Protein 6TUA (pdb70)

InterPro domains:
  IPR000719 Protein kinase domain [PS50011] (330-603)
  IPR001245 Serine-threonine/tyrosine-protein kinase, catalytic domain [PF07714] (330-596)
  IPR001245 Serine-threonine/tyrosine-protein kinase, catalytic domain [PR00109] (411-424)
  IPR001245 Serine-threonine/tyrosine-protein kinase, catalytic domain [PR00109] (455-473)
  IPR001245 Serine-threonine/tyrosine-protein kinase, catalytic domain [PR00109] (504-514)
  IPR001245 Serine-threonine/tyrosine-protein kinase, catalytic domain [PR00109] (523-545)
  IPR001245 Serine-threonine/tyrosine-protein kinase, catalytic domain [PR00109] (567-589)
  IPR003306 WIF domain [PF02019] (66-194)
  IPR003306 WIF domain [PS50814] (66-194)
  IPR003306 WIF domain [SM00469] (63-196)
  IPR008266 Tyrosine-protein kinase, active site [PS00109] (461-473)
  IPR011009 Protein kinase-like domain superfamily [SSF56112] (312-596)
  IPR038677 WIF domain superfamily [G3DSA:2.60.40.2170] (62-197)
  IPR050122 Receptor Tyrosine Kinase [PTHR24416] (202-599)

Radius of gyration: 19.54 Å; Cα contacts (8 Å, |Δi|>4): 497; chains: 1; bounding box: 66×37×55 Å

Solvent-accessible surface area: 14083 Å² total; per-residue (Å²): 267,132,127,191,150,146,74,63,50,144,97,2,32,46,94,0,58,110,33,40,36,59,57,88,75,18,65,68,78,102,68,65,27,89,18,112,27,0,53,14,26,32,0,22,12,79,114,152,107,101,3,11,0,16,8,3,45,127,85,21,51,68,106,58,13,10,78,2,0,44,36,1,28,58,1,72,64,19,146,41,144,1,3,4,25,13,53,48,0,0,26,58,169,82,94,77,6,7,0,1,3,49,56,6,67,113,17,14,0,4,80,40,0,92,128,28,99,91,78,50,80,101,78,106,112,54,52,41,48,56,66,10,0,66,7,0,30,8,0,0,42,0,0,14,41,0,28,134,111,156,34,48,7,78,8,0,0,0,5,1,0,12,0,22,78,97,42,36,0,36,0,12,1,25,2,7,8,58,18,26,11,74,110,1,14,39,75,90,101,76,80,12,4,25,4,8,0,23,22,3,44,89,89,88,92,56,44,32,17,6,2,2,5,8,1,0,3,0,0,8,1,0,16,15,7,2,90,26,0,11,101,123,23,88,25,146,70,1,26,51,52,2,97,105,52,128,61,19,79,68,11,144,87,7,35,103,116,0,38,55,18,0,42,70,0,4,24,71,72,49,111,121,6,25,113,5,78,106,4,36,83,45,0,70,82,30,56,69,40,22,41,76,169,144

Organism: Homo sapiens (NCBI:txid9606)

Foldseek 3Di:
DDDDDDDFLVNLCVVQVVQEDAPVQKAFDDWDFDFPWKTWTFIAGHCGAIKIKIWTDPPDDRVLLSCLSVLLQLCPPPDDQQAWHWRHKHDDPPDIIMTITHDAVCFQQLVNLVVVVVVCVVVVPPDAPLLLLVALLSVLVVLLSCQVVFRFLQDDASRQWGHHPVSRIHGGGCRCVCRRVVVQFDDCVTHNLQLFALCCVPVVDTHSLRVLSSSLVRSVCSLQSNDDWPPVPDSPCSNVCVVVPDDTDDDPPDDPVVNVLSVLSRDNPSVSRDHSVVVSVVSVVVSVVSVVPD

Structure (mmCIF, N/CA/C/O backbone):
data_6TUA
#
_entry.id   6TUA
#
_cell.length_a   60.645
_cell.length_b   47.242
_cell.length_c   152.741
_cell.angle_alpha   90.000
_cell.angle_beta   97.635
_cell.angle_gamma   90.000
#
_symmetry.space_group_name_H-M   'I 1 2 1'
#
loop_
_entity.id
_entity.type
_entity.pdbx_description
1 polymer 'Tyrosine-protein kinase RYK'
2 non-polymer 'SULFATE ION'
3 water water
#
loop_
_atom_site.group_PDB
_atom_site.id
_atom_site.type_symbol
_atom_site.label_atom_id
_atom_site.label_alt_id
_atom_site.label_comp_id
_atom_site.label_asym_id
_atom_site.label_entity_id
_atom_site.label_seq_id
_atom_site.pdbx_PDB_ins_code
_atom_site.Cartn_x
_atom_site.Cartn_y
_atom_site.Cartn_z
_atom_site.occupancy
_atom_site.B_iso_or_equiv
_atom_site.auth_seq_id
_atom_site.auth_comp_id
_atom_site.auth_asym_id
_atom_site.auth_atom_id
_atom_site.pdbx_PDB_model_num
ATOM 1 N N . TYR A 1 8 ? 63.05567 5.98444 20.59061 1.000 78.00845 298 TYR A N 1
ATOM 2 C CA . TYR A 1 8 ? 62.30910 6.85808 21.49729 1.000 71.90468 298 TYR A CA 1
ATOM 3 C C . TYR A 1 8 ? 60.79753 6.77336 21.24788 1.000 72.33441 298 TYR A C 1
ATOM 4 O O . TYR A 1 8 ? 60.35283 6.91737 20.10895 1.000 75.53606 298 TYR A O 1
ATOM 13 N N . PRO A 1 9 ? 60.00663 6.54167 22.32642 1.000 68.96216 299 PRO A N 1
ATOM 14 C CA . PRO A 1 9 ? 58.54251 6.42771 22.18067 1.000 65.76184 299 PRO A CA 1
ATOM 15 C C . PRO A 1 9 ? 57.79123 7.74331 22.02753 1.000 69.83474 299 PRO A C 1
ATOM 16 O O . PRO A 1 9 ? 58.38279 8.80664 21.81559 1.000 73.27427 299 PRO A O 1
ATOM 20 N N . THR A 1 10 ? 56.46545 7.66271 22.14607 1.000 71.89212 300 THR A N 1
ATOM 21 C CA . THR A 1 10 ? 55.56542 8.80062 21.99706 1.000 72.96525 300 THR A CA 1
ATOM 22 C C . THR A 1 10 ? 54.33323 8.55613 22.86092 1.000 71.78099 300 THR A C 1
ATOM 23 O O . THR A 1 10 ? 53.84799 7.42629 22.94568 1.000 71.96828 300 THR A O 1
ATOM 27 N N . LEU A 1 11 ? 53.82342 9.60625 23.49595 1.000 68.04946 301 LEU A N 1
ATOM 28 C CA . LEU A 1 11 ? 52.59266 9.44464 24.25494 1.000 69.04040 301 LEU A CA 1
ATOM 29 C C . LEU A 1 11 ? 51.40793 9.27734 23.30608 1.000 76.44423 301 LEU A C 1
ATOM 30 O O . LEU A 1 11 ? 51.37536 9.84363 22.20964 1.000 80.31552 301 LEU A O 1
ATOM 35 N N . ARG A 1 12 ? 50.42877 8.48505 23.73391 1.000 71.31341 302 ARG A N 1
ATOM 36 C CA . ARG A 1 12 ? 49.24077 8.26728 22.92367 1.000 70.87132 302 ARG A CA 1
ATOM 37 C C . ARG A 1 12 ? 47.97847 8.50713 23.74309 1.000 79.90077 302 ARG A C 1
ATOM 38 O O . ARG A 1 12 ? 47.70927 9.62564 24.18101 1.000 83.80890 302 ARG A O 1
ATOM 40 N N . SER A 1 20 ? 39.52132 4.97561 17.14836 1.000 85.12914 310 SER A N 1
ATOM 41 C CA . SER A 1 20 ? 39.33480 5.91718 16.04758 1.000 83.88019 310 SER A CA 1
ATOM 42 C C . SER A 1 20 ? 38.70760 5.22945 14.83408 1.000 80.46668 310 SER A C 1
ATOM 43 O O . SER A 1 20 ? 38.88830 5.67817 13.70180 1.000 84.29804 310 SER A O 1
ATOM 45 N N . VAL A 1 21 ? 37.94567 4.16177 15.10028 1.000 71.55731 311 VAL A N 1
ATOM 46 C CA . VAL A 1 21 ? 37.52202 3.22494 14.06237 1.000 57.84561 311 VAL A CA 1
ATOM 47 C C . VAL A 1 21 ? 36.67188 3.90585 12.99286 1.000 56.29647 311 VAL A C 1
ATOM 48 O O . VAL A 1 21 ? 35.82820 4.76576 13.28225 1.000 59.30983 311 VAL A O 1
ATOM 52 N N . THR A 1 22 ? 36.88042 3.50369 11.74324 1.000 48.08505 312 THR A N 1
ATOM 53 C CA . THR A 1 22 ? 36.08446 3.97960 10.62345 1.000 45.72393 312 THR A CA 1
ATOM 54 C C . THR A 1 22 ? 34.97856 2.98588 10.29087 1.000 45.22904 312 THR A C 1
ATOM 55 O O . THR A 1 22 ? 35.05600 1.79555 10.61716 1.000 42.59239 312 THR A O 1
ATOM 59 N N . LEU A 1 23 ? 33.95174 3.49741 9.60565 1.000 35.39023 313 LEU A N 1
ATOM 60 C CA . LEU A 1 23 ? 32.82087 2.67222 9.19208 1.000 40.50913 313 LEU A CA 1
ATOM 61 C C . LEU A 1 23 ? 33.26533 1.42783 8.43431 1.000 41.77445 313 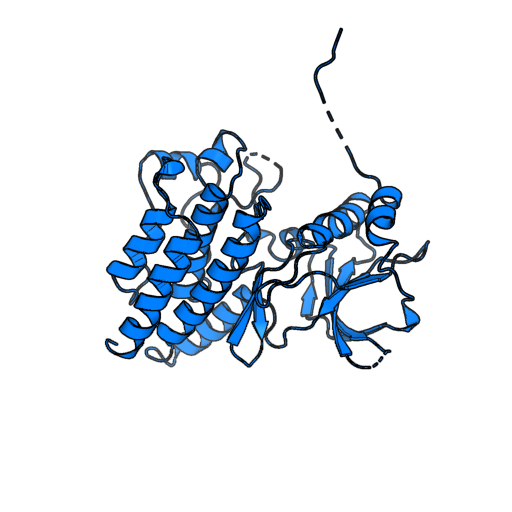LEU A C 1
ATOM 62 O O . LEU A 1 23 ? 32.77856 0.32337 8.69554 1.000 47.05226 313 LEU A O 1
ATOM 67 N N . LEU A 1 24 ? 34.17545 1.59002 7.47135 1.000 39.66369 314 LEU A N 1
ATOM 68 C CA . LEU A 1 24 ? 34.64953 0.43015 6.73200 1.000 38.57429 314 LEU A CA 1
ATOM 69 C C . LEU A 1 24 ? 35.37685 -0.53971 7.64909 1.000 41.94837 314 LEU A C 1
ATOM 70 O O . LEU A 1 24 ? 35.23416 -1.76095 7.50758 1.000 42.95960 314 LEU A O 1
ATOM 75 N N . GLU A 1 25 ? 36.16441 -0.01620 8.59371 1.000 44.17682 315 GLU A N 1
ATOM 76 C CA . GLU A 1 25 ? 36.83836 -0.88662 9.55160 1.000 55.34841 315 GLU A CA 1
ATOM 77 C C . GLU A 1 25 ? 35.83139 -1.65486 10.39423 1.000 53.73065 315 GLU A C 1
ATOM 78 O O . GLU A 1 25 ? 36.00999 -2.85169 10.65540 1.000 59.70559 315 GLU A O 1
ATOM 84 N N . ALA A 1 26 ? 34.75608 -0.98710 10.81521 1.000 51.00148 316 ALA A N 1
ATOM 85 C CA . ALA A 1 26 ? 33.74895 -1.65055 11.63808 1.000 42.73699 316 ALA A CA 1
ATOM 86 C C . ALA A 1 26 ? 32.99025 -2.68554 10.82735 1.000 46.49091 316 ALA A C 1
ATOM 87 O O . ALA A 1 26 ? 32.75736 -3.80901 11.29748 1.000 45.14752 316 ALA A O 1
ATOM 89 N N . LYS A 1 27 ? 32.61831 -2.33623 9.59482 1.000 45.32477 317 LYS A N 1
ATOM 90 C CA . LYS A 1 27 ? 32.05883 -3.34550 8.70833 1.000 47.05999 317 LYS A CA 1
ATOM 91 C C . LYS A 1 27 ? 33.03712 -4.49373 8.50377 1.000 53.59571 317 LYS A C 1
ATOM 92 O O . LYS A 1 27 ? 32.61507 -5.64108 8.32825 1.000 59.63076 317 LYS A O 1
ATOM 98 N N . GLY A 1 28 ? 34.34249 -4.20742 8.54855 1.000 51.24061 318 GLY A N 1
ATOM 99 C CA . GLY A 1 28 ? 35.33076 -5.25256 8.34420 1.000 46.68133 318 GLY A CA 1
ATOM 100 C C . GLY A 1 28 ? 35.29329 -6.30592 9.43086 1.000 51.44639 318 GLY A C 1
ATOM 101 O O . GLY A 1 28 ? 35.42364 -7.49794 9.15438 1.000 56.50795 318 GLY A O 1
ATOM 102 N N . LYS A 1 29 ? 35.08008 -5.88387 10.67747 1.000 53.71652 319 LYS A N 1
ATOM 103 C CA . LYS A 1 29 ? 35.10605 -6.81625 11.79824 1.000 57.02583 319 LYS A CA 1
ATOM 104 C C . LYS A 1 29 ? 33.90534 -7.76153 11.81402 1.000 56.80041 319 LYS A C 1
ATOM 105 O O . LYS A 1 29 ? 33.96643 -8.80791 12.46385 1.000 60.91659 319 LYS A O 1
ATOM 109 N N . VAL A 1 30 ? 32.82035 -7.42973 11.11834 1.000 52.68282 320 VAL A N 1
ATOM 110 C CA . VAL A 1 30 ? 31.63577 -8.28122 11.05970 1.000 43.22714 320 VAL A CA 1
ATOM 111 C C . VAL A 1 30 ? 31.46129 -8.93589 9.70083 1.000 48.92693 320 VAL A C 1
ATOM 112 O O . VAL A 1 30 ? 30.44686 -9.62349 9.48189 1.000 48.09947 320 VAL A O 1
ATOM 116 N N . LYS A 1 31 ? 32.41836 -8.74863 8.77839 1.000 46.30550 321 LYS A N 1
ATOM 117 C CA . LYS A 1 31 ? 32.26573 -9.24463 7.41426 1.000 42.17835 321 LYS A CA 1
ATOM 118 C C . LYS A 1 31 ? 32.04436 -10.75462 7.37510 1.000 42.38316 321 LYS A C 1
ATOM 119 O O . LYS A 1 31 ? 31.39573 -11.25904 6.45282 1.000 44.86692 321 LYS A O 1
ATOM 121 N N . ASP A 1 32 ? 32.54590 -11.48773 8.36811 1.000 41.51308 322 ASP A N 1
ATOM 122 C CA . ASP A 1 32 ? 32.47510 -12.94192 8.33295 1.000 45.50262 322 ASP A CA 1
ATOM 123 C C . ASP A 1 32 ? 31.10439 -13.49273 8.71733 1.000 46.96698 322 ASP A C 1
ATOM 124 O O . ASP A 1 32 ? 30.85351 -14.68020 8.48620 1.000 54.35387 322 ASP A O 1
ATOM 129 N N . ILE A 1 33 ? 30.21496 -12.67793 9.28229 1.000 37.34867 323 ILE A N 1
ATOM 130 C CA . ILE A 1 33 ? 28.84189 -13.09176 9.54815 1.000 38.37256 323 ILE A CA 1
ATOM 131 C C . ILE A 1 33 ? 27.84820 -12.25356 8.74693 1.000 36.47034 323 ILE A C 1
ATOM 132 O O . ILE A 1 33 ? 26.66721 -12.19799 9.07764 1.000 38.87974 323 ILE A O 1
ATOM 137 N N . ALA A 1 34 ? 28.32771 -11.58177 7.70755 1.000 35.29937 324 ALA A N 1
ATOM 138 C CA . ALA A 1 34 ? 27.45083 -10.81628 6.83830 1.000 40.19292 324 ALA A CA 1
ATOM 139 C C . ALA A 1 34 ? 26.61605 -11.74221 5.95758 1.000 42.76238 324 ALA A C 1
ATOM 140 O O . ALA A 1 34 ? 27.08920 -12.77395 5.47753 1.000 48.44549 324 ALA A O 1
ATOM 142 N N . ILE A 1 35 ? 25.36228 -11.36631 5.75501 1.000 42.36038 325 ILE A N 1
ATOM 143 C CA . ILE A 1 35 ? 24.43505 -12.04748 4.86669 1.000 44.19098 325 ILE A CA 1
ATOM 144 C C . ILE A 1 35 ? 23.65660 -10.98067 4.10249 1.000 47.69143 325 ILE A C 1
ATOM 145 O O . ILE A 1 35 ? 23.78659 -9.78302 4.36061 1.000 54.88990 325 ILE A O 1
ATOM 150 N N . SER A 1 36 ? 22.82496 -11.41700 3.17196 1.000 50.22288 326 SER A N 1
ATOM 151 C CA . SER A 1 36 ? 22.06852 -10.48743 2.34779 1.000 50.58079 326 SER A CA 1
ATOM 152 C C . SER A 1 36 ? 20.76301 -10.10220 3.04068 1.000 54.22169 326 SER A C 1
ATOM 153 O O . SER A 1 36 ? 19.96440 -10.96775 3.42032 1.000 54.15652 326 SER A O 1
ATOM 156 N N . ARG A 1 37 ? 20.57377 -8.79825 3.21958 1.000 52.63717 327 ARG A N 1
ATOM 157 C CA . ARG A 1 37 ? 19.31308 -8.14624 3.55047 1.000 44.03846 327 ARG A CA 1
ATOM 158 C C . ARG A 1 37 ? 18.07181 -8.88683 3.06637 1.000 44.64845 327 ARG A C 1
ATOM 159 O O . ARG A 1 37 ? 17.06290 -8.93616 3.77920 1.000 49.35859 327 ARG A O 1
ATOM 167 N N . GLU A 1 38 ? 18.11828 -9.44642 1.85155 1.000 43.38862 328 GLU A N 1
ATOM 168 C CA . GLU A 1 38 ? 16.93216 -10.09635 1.30176 1.000 44.30426 328 GLU A CA 1
ATOM 169 C C . GLU A 1 38 ? 16.47091 -11.26546 2.16122 1.000 44.72024 32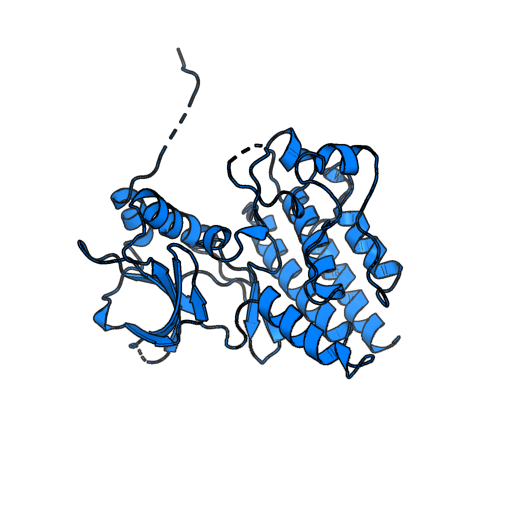8 GLU A C 1
ATOM 170 O O . GLU A 1 38 ? 15.28190 -11.59186 2.15486 1.000 51.29750 328 GLU A O 1
ATOM 172 N N . ARG A 1 39 ? 17.36577 -11.87533 2.93200 1.000 43.52824 329 ARG A N 1
ATOM 173 C CA . ARG A 1 39 ? 16.96291 -12.92426 3.85889 1.000 46.13302 329 ARG A CA 1
ATOM 174 C C . ARG A 1 39 ? 16.29795 -12.38484 5.11744 1.000 50.80723 329 ARG A C 1
ATOM 175 O O . ARG A 1 39 ? 15.95771 -13.17878 6.00070 1.000 54.25931 329 ARG A O 1
ATOM 183 N N . ILE A 1 40 ? 16.09422 -11.07421 5.22163 1.000 51.49173 330 ILE A N 1
ATOM 184 C CA . ILE A 1 40 ? 15.58527 -10.44256 6.43317 1.000 49.80659 330 ILE A CA 1
ATOM 185 C C . ILE A 1 40 ? 14.27334 -9.75068 6.11192 1.000 48.19752 330 ILE A C 1
ATOM 186 O O . ILE A 1 40 ? 14.20742 -8.94370 5.17792 1.000 57.99060 330 ILE A O 1
ATOM 191 N N . THR A 1 41 ? 13.24243 -10.05671 6.89903 1.000 43.01782 331 THR A N 1
ATOM 192 C CA . THR A 1 41 ? 11.92951 -9.42975 6.81009 1.000 40.87903 331 THR A CA 1
ATOM 193 C C . THR A 1 41 ? 11.64662 -8.73545 8.13439 1.000 48.08594 331 THR A C 1
ATOM 194 O O . THR A 1 41 ? 11.36844 -9.40155 9.13681 1.000 51.40890 331 THR A O 1
ATOM 198 N N . LEU A 1 42 ? 11.70408 -7.40851 8.14554 1.000 47.20620 332 LEU A N 1
ATOM 199 C CA . LEU A 1 42 ? 11.35717 -6.67360 9.35568 1.000 47.30410 332 LEU A CA 1
ATOM 200 C C . LEU A 1 42 ? 9.84968 -6.66291 9.56222 1.000 51.29910 332 LEU A C 1
ATOM 201 O O . LEU A 1 42 ? 9.07935 -6.42470 8.62756 1.000 55.95022 332 LEU A O 1
ATOM 206 N N . LYS A 1 43 ? 9.42988 -6.93107 10.79849 1.000 51.00022 333 LYS A N 1
ATOM 207 C CA . LYS A 1 43 ? 8.03612 -6.74141 11.18509 1.000 47.02096 333 LYS A CA 1
ATOM 208 C C . LYS A 1 43 ? 7.92356 -5.51780 12.10085 1.000 51.33471 333 LYS A C 1
ATOM 209 O O . LYS A 1 43 ? 8.22711 -4.39804 11.67429 1.000 53.13036 333 LYS A O 1
ATOM 213 N N . ASP A 1 44 ? 7.53072 -5.70306 13.35902 1.000 49.48198 334 ASP A N 1
ATOM 214 C CA . ASP A 1 44 ? 7.20801 -4.56564 14.21565 1.000 48.89434 334 ASP A CA 1
ATOM 215 C C . ASP A 1 44 ? 8.45020 -3.89066 14.80134 1.000 41.42838 334 ASP A C 1
ATOM 216 O O . ASP A 1 44 ? 9.44732 -4.54084 15.12666 1.000 39.07603 334 ASP A O 1
ATOM 221 N N . VAL A 1 45 ? 8.36595 -2.56638 14.95104 1.000 37.10555 335 VAL A N 1
ATOM 222 C CA . VAL A 1 45 ? 9.36577 -1.79072 15.68802 1.000 33.63583 335 VAL A CA 1
ATOM 223 C C . VAL A 1 45 ? 9.13772 -1.98439 17.18152 1.000 36.01089 335 VAL A C 1
ATOM 224 O O . VAL A 1 45 ? 8.05352 -1.69873 17.69449 1.000 38.92773 335 VAL A O 1
ATOM 228 N N . LEU A 1 46 ? 10.16017 -2.45407 17.88748 1.000 35.42243 336 LEU A N 1
ATOM 229 C CA . LEU A 1 46 ? 10.05157 -2.69696 19.32239 1.000 30.81850 336 LEU A CA 1
ATOM 230 C C . LEU A 1 46 ? 10.53696 -1.52654 20.15992 1.000 35.02413 336 LEU A C 1
ATOM 231 O O . LEU A 1 46 ? 9.94600 -1.21801 21.19485 1.000 40.72052 336 LEU A O 1
ATOM 236 N N . GLN A 1 47 ? 11.61350 -0.87760 19.74634 1.000 35.18286 337 GLN A N 1
ATOM 237 C CA . GLN A 1 47 ? 12.12808 0.28409 20.44675 1.000 33.76012 337 GLN A CA 1
ATOM 238 C C . GLN A 1 47 ? 12.67037 1.24966 19.41198 1.000 29.99285 337 GLN A C 1
ATOM 239 O O . GLN A 1 47 ? 13.09950 0.84558 18.32708 1.000 31.43219 337 GLN A O 1
ATOM 245 N N . GLU A 1 48 ? 12.65583 2.52765 19.75131 1.000 30.98578 338 GLU A N 1
ATOM 246 C CA . GLU A 1 48 ? 13.12131 3.53252 18.81086 1.000 31.00788 338 GLU A CA 1
ATOM 247 C C . GLU A 1 48 ? 13.58158 4.74604 19.59674 1.000 34.31669 338 GLU A C 1
ATOM 248 O O . GLU A 1 48 ? 12.95987 5.11119 20.60147 1.000 39.08456 338 GLU A O 1
ATOM 254 N N . GLY A 1 49 ? 14.67750 5.35516 19.14271 1.000 35.36607 339 GLY A N 1
ATOM 255 C CA . GLY A 1 49 ? 15.25016 6.54063 19.74205 1.000 36.27937 339 GLY A CA 1
ATOM 256 C C . GLY A 1 49 ? 15.43019 7.63493 18.70658 1.000 43.84186 339 GLY A C 1
ATOM 257 O O . GLY A 1 49 ? 14.71105 7.69359 17.70038 1.000 49.10694 339 GLY A O 1
ATOM 258 N N . THR A 1 50 ? 16.41282 8.51130 18.96027 1.000 37.65516 340 THR A N 1
ATOM 259 C CA . THR A 1 50 ? 16.68696 9.58896 18.01093 1.000 40.20461 340 THR A CA 1
ATOM 260 C C . THR A 1 50 ? 17.20280 9.03611 16.68686 1.000 42.90739 340 THR A C 1
ATOM 261 O O . THR A 1 50 ? 16.73886 9.44263 15.61260 1.000 41.30977 340 THR A O 1
ATOM 265 N N . PHE A 1 51 ? 18.16391 8.10312 16.74167 1.000 39.80983 341 PHE A N 1
ATOM 266 C CA . PHE A 1 51 ? 18.75353 7.54526 15.53215 1.000 43.88253 341 PHE A CA 1
ATOM 267 C C . PHE A 1 51 ? 18.64988 6.03654 15.41860 1.000 39.33086 341 PHE A C 1
ATOM 268 O O . PHE A 1 51 ? 18.78080 5.52188 14.31026 1.000 42.25806 341 PHE A O 1
ATOM 276 N N . GLY A 1 52 ? 18.41183 5.32121 16.50746 1.000 37.09756 342 GLY A N 1
ATOM 277 C CA . GLY A 1 52 ? 18.41531 3.87413 16.45838 1.000 33.55892 342 GLY A CA 1
ATOM 278 C C . GLY A 1 52 ? 17.04112 3.24928 16.58265 1.000 35.83533 342 GLY A C 1
ATOM 279 O O . GLY A 1 52 ? 16.07788 3.88948 17.02063 1.000 35.88723 342 GLY A O 1
ATOM 280 N N . ARG A 1 53 ? 16.94097 1.97861 16.21611 1.000 34.43531 343 ARG A N 1
ATOM 281 C CA . ARG A 1 53 ? 15.63178 1.35918 16.08693 1.000 33.81729 343 ARG A CA 1
ATOM 282 C C . ARG A 1 53 ? 15.78766 -0.14873 16.17067 1.000 30.43596 343 ARG A C 1
ATOM 283 O O . ARG A 1 53 ? 16.61255 -0.72551 15.46284 1.000 29.84156 343 ARG A O 1
ATOM 291 N N . ILE A 1 54 ? 15.02826 -0.78619 17.05041 1.000 32.07147 344 ILE A N 1
ATOM 292 C CA . ILE A 1 54 ? 15.08913 -2.23678 17.19055 1.000 31.09154 344 ILE A CA 1
ATOM 293 C C . ILE A 1 54 ? 13.80633 -2.81986 16.62340 1.000 33.16866 344 ILE A C 1
ATOM 294 O O . ILE A 1 54 ? 12.70616 -2.45284 17.05494 1.000 37.71928 344 ILE A O 1
ATOM 299 N N . PHE A 1 55 ? 13.94507 -3.70818 15.64275 1.000 31.27044 345 PHE A N 1
ATOM 300 C CA . PHE A 1 55 ? 12.81530 -4.43168 15.08345 1.000 34.69320 345 PHE A CA 1
ATOM 301 C C . PHE A 1 55 ? 12.70778 -5.82812 15.67746 1.000 36.15328 345 PHE A C 1
ATOM 302 O O . PHE A 1 55 ? 13.67286 -6.39186 16.19362 1.000 42.78146 345 PHE A O 1
ATOM 310 N N . HIS A 1 56 ? 11.50404 -6.37733 15.60140 1.000 37.26220 346 HIS A N 1
ATOM 311 C CA . HIS A 1 56 ? 11.32517 -7.81697 15.54482 1.000 39.07708 346 HIS A CA 1
ATOM 312 C C . HIS A 1 56 ? 11.24608 -8.20786 14.07703 1.000 41.95951 346 HIS A C 1
ATOM 313 O O . HIS A 1 56 ? 10.45164 -7.63470 13.32443 1.000 46.67605 346 HIS A O 1
ATOM 320 N N . GLY A 1 57 ? 12.07745 -9.16356 13.66158 1.000 36.45744 347 GLY A N 1
ATOM 321 C CA . GLY A 1 57 ? 12.13847 -9.54540 12.26543 1.000 37.20222 347 GLY A CA 1
ATOM 322 C C . GLY A 1 57 ? 12.20365 -11.04972 12.09611 1.000 41.01126 347 GLY A C 1
ATOM 323 O O . GLY A 1 57 ? 12.27617 -11.80341 13.07010 1.000 46.23244 347 GLY A O 1
ATOM 324 N N . ILE A 1 58 ? 12.19050 -11.46853 10.83136 1.000 43.49758 348 ILE A N 1
ATOM 325 C CA . ILE A 1 58 ? 12.19701 -12.87499 10.43871 1.000 41.73666 348 ILE A CA 1
ATOM 326 C C . ILE A 1 58 ? 13.40668 -13.12922 9.55018 1.000 43.13190 348 ILE A C 1
ATOM 327 O O . ILE A 1 58 ? 13.63645 -12.38951 8.58482 1.000 46.60201 348 ILE A O 1
ATOM 332 N N . LEU A 1 59 ? 14.16319 -14.17913 9.86648 1.000 42.91072 349 LEU A N 1
ATOM 333 C CA . LEU A 1 59 ? 15.34002 -14.58957 9.10635 1.000 45.98311 349 LEU A CA 1
ATOM 334 C C . LEU A 1 59 ? 15.04868 -15.90329 8.38734 1.000 46.09987 349 LEU A C 1
ATOM 335 O O . LEU A 1 59 ? 14.73905 -16.90394 9.03547 1.000 48.27242 349 LEU A O 1
ATOM 340 N N . ILE A 1 60 ? 15.17623 -15.90345 7.05448 1.000 52.04031 350 ILE A N 1
ATOM 341 C CA . ILE A 1 60 ? 14.96331 -17.10019 6.23689 1.000 56.08268 350 ILE A CA 1
ATOM 342 C C . ILE A 1 60 ? 16.24394 -17.92439 6.17225 1.000 54.00327 350 ILE A C 1
ATOM 343 O O . ILE A 1 60 ? 17.34905 -17.37650 6.06872 1.000 47.61554 350 ILE A O 1
ATOM 348 N N . ASP A 1 61 ? 16.10202 -19.24913 6.21016 1.000 57.79016 351 ASP A N 1
ATOM 349 C CA . ASP A 1 61 ? 17.26064 -20.14797 6.23738 1.000 59.99906 351 ASP A CA 1
ATOM 350 C C . ASP A 1 61 ? 18.08604 -20.08856 4.94825 1.000 57.57901 351 ASP A C 1
ATOM 351 O O . ASP A 1 61 ? 17.53630 -20.07342 3.84658 1.000 58.78716 351 ASP A O 1
ATOM 353 N N . GLU A 1 68 ? 12.28301 -20.37290 8.52242 1.000 59.15350 358 GLU A N 1
ATOM 354 C CA . GLU A 1 68 ? 12.42849 -19.06362 9.15713 1.000 61.45037 358 GLU A CA 1
ATOM 355 C C . GLU A 1 68 ? 12.64377 -19.11182 10.68818 1.000 59.76835 358 GLU A C 1
ATOM 356 O O . GLU A 1 68 ? 11.98159 -19.87370 11.39719 1.000 64.96693 358 GLU A O 1
ATOM 362 N N . LYS A 1 69 ? 13.58467 -18.29916 11.17734 1.000 46.95573 359 LYS A N 1
ATOM 363 C CA . LYS A 1 69 ? 13.82374 -18.08445 12.59880 1.000 38.81706 359 LYS A CA 1
ATOM 364 C C . LYS A 1 69 ? 13.47672 -16.64272 12.96053 1.000 42.56143 359 LYS A C 1
ATOM 365 O O . LYS A 1 69 ? 13.56464 -15.73759 12.12709 1.000 38.29111 359 LYS A O 1
ATOM 369 N N . GLN A 1 70 ? 13.09616 -16.42128 14.21390 1.000 40.04301 360 GLN A N 1
ATOM 370 C CA . GLN A 1 70 ? 12.74855 -15.07932 14.65387 1.000 36.66275 360 GLN A CA 1
ATOM 371 C C . GLN A 1 70 ? 13.96739 -14.37545 15.23674 1.000 46.72493 360 GLN A C 1
ATOM 372 O O . GLN A 1 70 ? 14.83724 -14.99864 15.85344 1.000 47.84178 360 GLN A O 1
ATOM 378 N N . ALA A 1 71 ? 14.02867 -13.06480 15.03598 1.000 30.98930 361 ALA A N 1
ATOM 379 C CA . ALA A 1 71 ? 15.22309 -12.31475 15.39279 1.000 42.19607 361 ALA A CA 1
ATOM 380 C C . ALA A 1 71 ? 14.88184 -10.94202 15.94787 1.000 33.16327 361 ALA A C 1
ATOM 381 O O . ALA A 1 71 ? 13.88028 -10.32653 15.56846 1.000 32.33540 361 ALA A O 1
ATOM 383 N N . PHE A 1 72 ? 15.74711 -10.46167 16.83981 1.000 36.20191 362 PHE A N 1
ATOM 384 C CA . PHE A 1 72 ? 15.94523 -9.02212 16.98022 1.000 34.63631 362 PHE A CA 1
ATOM 385 C C . PHE A 1 72 ? 16.75084 -8.49960 15.79373 1.000 35.64087 362 PHE A C 1
ATOM 386 O O . PHE A 1 72 ? 17.64157 -9.18233 15.27416 1.000 36.90769 362 PHE A O 1
ATOM 394 N N . VAL A 1 73 ? 16.46621 -7.26515 15.38901 1.000 34.92904 363 VAL A N 1
ATOM 395 C CA . VAL A 1 73 ? 17.26443 -6.56476 14.38090 1.000 34.56770 363 VAL A CA 1
ATOM 396 C C . VAL A 1 73 ? 17.52879 -5.14596 14.86622 1.000 36.35712 363 VAL A C 1
ATOM 397 O O . VAL A 1 73 ? 16.59421 -4.33870 14.96149 1.000 43.85011 363 VAL A O 1
ATOM 401 N N . LYS A 1 74 ? 18.79079 -4.82814 15.15033 1.000 31.11463 364 LYS A N 1
ATOM 402 C CA . LYS A 1 74 ? 19.17044 -3.45395 15.46507 1.000 36.05817 364 LYS A CA 1
ATOM 403 C C . LYS A 1 74 ? 19.55082 -2.73044 14.18463 1.000 34.60929 364 LYS A C 1
ATOM 404 O O . LYS A 1 74 ? 20.25764 -3.27900 13.33491 1.000 33.38790 364 LYS A O 1
ATOM 410 N N . THR A 1 75 ? 19.06916 -1.50250 14.04157 1.000 33.18777 365 THR A N 1
ATOM 411 C CA . THR A 1 75 ? 19.38091 -0.71612 12.85707 1.000 40.61627 365 THR A CA 1
ATOM 412 C C . THR A 1 75 ? 19.22252 0.76762 13.18630 1.000 42.65506 365 THR A C 1
ATOM 413 O O . THR A 1 75 ? 18.92016 1.14656 14.32359 1.000 39.85296 365 THR A O 1
ATOM 417 N N . VAL A 1 76 ? 19.46429 1.61415 12.18365 1.000 38.06016 366 VAL A N 1
ATOM 418 C CA . VAL A 1 76 ? 19.50653 3.05626 12.38935 1.000 37.58598 366 VAL A CA 1
ATOM 419 C C . VAL A 1 76 ? 18.48922 3.74189 11.48494 1.000 40.93176 366 VAL A C 1
ATOM 420 O O . VAL A 1 76 ? 18.07103 3.21652 10.45095 1.000 43.15442 366 VAL A O 1
ATOM 424 N N . LYS A 1 77 ? 18.09774 4.94344 11.89457 1.000 39.89859 367 LYS A N 1
ATOM 425 C CA . LYS A 1 77 ? 17.26708 5.80211 11.07445 1.000 39.47124 367 LYS A CA 1
ATOM 426 C C . LYS A 1 77 ? 18.13122 6.52403 10.03813 1.000 37.68727 367 LYS A C 1
ATOM 427 O O . LYS A 1 77 ? 19.36217 6.47675 10.07462 1.000 42.73748 367 LYS A O 1
ATOM 433 N N . ASP A 1 78 ? 17.46643 7.17477 9.08415 1.000 42.11165 368 ASP A N 1
ATOM 434 C CA . ASP A 1 78 ? 18.17857 7.95564 8.07472 1.000 51.59396 368 ASP A CA 1
ATOM 435 C C . ASP A 1 78 ? 18.96740 9.10769 8.68814 1.000 55.50237 368 ASP A C 1
ATOM 436 O O . ASP A 1 78 ? 20.01836 9.48356 8.16271 1.000 62.04286 368 ASP A O 1
ATOM 441 N N . GLN A 1 79 ? 18.49320 9.66726 9.80206 1.000 60.96153 369 GLN A N 1
ATOM 442 C CA . GLN A 1 79 ? 19.20099 10.73748 10.49987 1.000 61.41925 369 GLN A CA 1
ATOM 443 C C . GLN A 1 79 ? 20.52809 10.29257 11.11429 1.000 53.26267 369 GLN A C 1
ATOM 444 O O . GLN A 1 79 ? 21.28128 11.14667 11.59392 1.000 42.69711 369 GLN A O 1
ATOM 446 N N . ALA A 1 80 ? 20.82959 8.99469 11.13882 1.000 52.49192 370 ALA A N 1
ATOM 447 C CA . ALA A 1 80 ? 22.01705 8.52544 11.84590 1.000 47.13251 370 ALA A CA 1
ATOM 448 C C . ALA A 1 80 ? 23.28330 8.94620 11.11166 1.000 50.48588 370 ALA A C 1
ATOM 449 O O . ALA A 1 80 ? 23.36841 8.86336 9.88477 1.000 50.23508 370 ALA A O 1
ATOM 451 N N . SER A 1 81 ? 24.26442 9.41550 11.87190 1.000 48.02299 371 SER A N 1
ATOM 452 C CA . SER A 1 81 ? 25.52793 9.83008 11.29778 1.000 45.09490 371 SER A CA 1
ATOM 453 C C . SER A 1 81 ? 26.44222 8.61830 11.11558 1.000 52.03261 371 SER A C 1
ATOM 454 O O . SER A 1 81 ? 26.17633 7.52343 11.62673 1.000 51.35035 371 SER A O 1
ATOM 457 N N . GLU A 1 82 ? 27.53408 8.82064 10.36663 1.000 50.05784 372 GLU A N 1
ATOM 458 C CA . GLU A 1 82 ? 28.49236 7.73726 10.18246 1.000 47.83921 372 GLU A CA 1
ATOM 459 C C . GLU A 1 82 ? 29.12525 7.33614 11.50508 1.000 48.74522 372 GLU A C 1
ATOM 460 O O . GLU A 1 82 ? 29.41987 6.15113 11.71412 1.000 46.82952 372 GLU A O 1
ATOM 462 N N . ILE A 1 83 ? 29.31972 8.30420 12.41214 1.000 44.59612 373 ILE A N 1
ATOM 463 C CA . ILE A 1 83 ? 29.90812 8.02080 13.72165 1.000 45.70794 373 ILE A CA 1
ATOM 464 C C . ILE A 1 83 ? 28.98941 7.11860 14.54532 1.000 44.80580 373 ILE A C 1
ATOM 465 O O . ILE A 1 83 ? 29.44209 6.16241 15.18182 1.000 48.90231 373 ILE A O 1
ATOM 469 N N . GLN A 1 84 ? 27.69031 7.40647 14.54886 1.000 37.74678 374 GLN A N 1
ATOM 470 C CA . GLN A 1 84 ? 26.75407 6.59146 15.31007 1.000 34.56069 374 GLN A CA 1
ATOM 471 C C . GLN A 1 84 ? 26.60931 5.19354 14.71014 1.000 38.87287 374 GLN A C 1
ATOM 472 O O . GLN A 1 84 ? 26.61650 4.18996 15.43369 1.000 41.38277 374 GLN A O 1
ATOM 478 N N . VAL A 1 85 ? 26.45991 5.10253 13.39042 1.000 36.37333 375 VAL A N 1
ATOM 479 C CA . VAL A 1 85 ? 26.38321 3.78614 12.76875 1.000 38.52839 375 VAL A CA 1
ATOM 480 C C . VAL A 1 85 ? 27.63361 2.97647 13.08794 1.000 39.72703 375 VAL A C 1
ATOM 481 O O . VAL A 1 85 ? 27.55485 1.78774 13.42187 1.000 46.27333 375 VAL A O 1
ATOM 485 N N . THR A 1 86 ? 28.80257 3.61187 13.02504 1.000 39.26881 376 THR A N 1
ATOM 486 C CA . THR A 1 86 ? 30.04507 2.90206 13.31938 1.000 43.11837 376 THR A CA 1
ATOM 487 C C . THR A 1 86 ? 30.04328 2.33826 14.73864 1.000 46.20868 376 THR A C 1
ATOM 488 O O . THR A 1 86 ? 30.35435 1.15930 14.94930 1.000 45.34865 376 THR A O 1
ATOM 492 N N . MET A 1 87 ? 29.66774 3.15775 15.72391 1.000 44.87625 377 MET A N 1
ATOM 493 C CA . MET A 1 87 ? 29.65824 2.67557 17.10077 1.000 48.86632 377 MET A CA 1
ATOM 494 C C . MET A 1 87 ? 28.58965 1.61975 17.33551 1.000 43.69971 377 MET A C 1
ATOM 495 O O . MET A 1 87 ? 28.75784 0.76383 18.20825 1.000 40.15617 377 MET A O 1
ATOM 500 N N . MET A 1 88 ? 27.48118 1.66233 16.59894 1.000 29.40206 378 MET A N 1
ATOM 501 C CA . MET A 1 88 ? 26.54730 0.54601 16.66296 1.000 29.91668 378 MET A CA 1
ATOM 502 C C . MET A 1 88 ? 27.24686 -0.77428 16.34383 1.000 37.23713 378 MET A C 1
ATOM 503 O O . MET A 1 88 ? 27.19958 -1.71715 17.13891 1.000 35.87998 378 MET A O 1
ATOM 508 N N . LEU A 1 89 ? 27.94061 -0.83473 15.20005 1.000 29.76877 379 LEU A N 1
ATOM 509 C CA . LEU A 1 89 ? 28.61212 -2.05915 14.77123 1.000 30.00546 379 LEU A CA 1
ATOM 510 C C . LEU A 1 89 ? 29.67201 -2.49661 15.77091 1.000 35.06627 379 LEU A C 1
ATOM 511 O O . LEU A 1 89 ? 29.76419 -3.68095 16.12284 1.000 39.54290 379 LEU A O 1
ATOM 516 N N . THR A 1 90 ? 30.50776 -1.56236 16.21434 1.000 29.78550 380 THR A N 1
ATOM 517 C CA . THR A 1 90 ? 31.62560 -1.94273 17.07033 1.000 34.37321 380 THR A CA 1
ATOM 518 C C . THR A 1 90 ? 31.13217 -2.41791 18.42345 1.000 37.72983 380 THR A C 1
ATOM 519 O O . THR A 1 90 ? 31.68523 -3.36295 18.99109 1.000 47.39375 380 THR A O 1
ATOM 523 N N . GLU A 1 91 ? 30.08417 -1.77871 18.94947 1.000 33.31579 381 GLU A N 1
ATOM 524 C CA . GLU A 1 91 ? 29.53777 -2.18959 20.23732 1.000 35.33444 381 GLU A CA 1
ATOM 525 C C . GLU A 1 91 ? 28.77246 -3.49481 20.12413 1.000 34.74620 381 GLU A C 1
ATOM 526 O O . GLU A 1 91 ? 28.66941 -4.22648 21.10696 1.000 34.21493 381 GLU A O 1
ATOM 532 N N . SER A 1 92 ? 28.24147 -3.80363 18.93871 1.000 38.41152 382 SER A N 1
ATOM 533 C CA . SER A 1 92 ? 27.55577 -5.07445 18.71465 1.000 38.41839 382 SER A CA 1
ATOM 534 C C . SER A 1 92 ? 28.46576 -6.28559 18.86696 1.000 45.95383 382 SER A C 1
ATOM 535 O O . SER A 1 92 ? 27.96144 -7.40640 19.01239 1.000 54.19797 382 SER A O 1
ATOM 538 N N . CYS A 1 93 ? 29.78153 -6.10062 18.81728 1.000 43.79593 383 CYS A N 1
ATOM 539 C CA . CYS A 1 93 ? 30.69421 -7.23027 18.87526 1.000 46.15477 383 CYS A CA 1
ATOM 540 C C . CYS A 1 93 ? 31.13253 -7.58825 20.28568 1.000 41.08450 383 CYS A C 1
ATOM 541 O O . CYS A 1 93 ? 31.87629 -8.56048 20.44082 1.000 38.48693 383 CYS A O 1
ATOM 544 N N . LYS A 1 94 ? 30.67212 -6.85657 21.30834 1.000 35.16396 384 LYS A N 1
ATOM 545 C CA . LYS A 1 94 ? 31.21027 -7.05035 22.65070 1.000 36.35148 384 LYS A CA 1
ATOM 546 C C . LYS A 1 94 ? 31.24392 -8.51904 23.02972 1.000 34.92223 384 LYS A C 1
ATOM 547 O O . LYS A 1 94 ? 32.21263 -8.97688 23.63897 1.000 46.20326 384 LYS A O 1
ATOM 551 N N . LEU A 1 95 ? 30.21955 -9.27953 22.63165 1.000 34.82007 385 LEU A N 1
ATOM 552 C CA . LEU A 1 95 ? 30.03729 -10.66805 23.04504 1.000 33.17890 385 LEU A CA 1
ATOM 553 C C . LEU A 1 95 ? 30.30549 -11.68269 21.93392 1.000 39.79333 385 LEU A C 1
ATOM 554 O O . LEU A 1 95 ? 29.97336 -12.86341 22.09915 1.000 44.47941 385 LEU A O 1
ATOM 559 N N . ARG A 1 96 ? 30.91650 -11.27354 20.81983 1.000 41.97099 386 ARG A N 1
ATOM 560 C CA . ARG A 1 96 ? 31.16498 -12.21375 19.72886 1.000 40.45403 386 ARG A CA 1
ATOM 561 C C . ARG A 1 96 ? 32.06579 -13.35971 20.17091 1.000 43.61091 386 ARG A C 1
ATOM 562 O O . ARG A 1 96 ? 33.03077 -13.16748 20.91979 1.000 41.37090 386 ARG A O 1
ATOM 570 N N . GLY A 1 97 ? 31.74654 -14.56313 19.68946 1.000 47.67254 387 GLY A N 1
ATOM 571 C CA . GLY A 1 97 ? 32.53044 -15.74110 19.99083 1.000 44.66440 387 GLY A CA 1
ATOM 572 C C . GLY A 1 97 ? 32.29952 -16.35262 21.35756 1.000 54.78850 387 GLY A C 1
ATOM 573 O O . GLY A 1 97 ? 32.94212 -17.35789 21.67830 1.000 59.43977 387 GLY A O 1
ATOM 574 N N . LEU A 1 98 ? 31.42199 -15.78168 22.17832 1.000 55.28647 388 LEU A N 1
ATOM 575 C CA . LEU A 1 98 ? 31.07046 -16.36152 23.46488 1.000 51.06510 388 LEU A CA 1
ATOM 576 C C . LEU A 1 98 ? 29.75540 -17.11711 23.32994 1.000 58.12888 388 LEU A C 1
ATOM 577 O O . LEU A 1 98 ? 28.85543 -16.69271 22.60043 1.000 68.55607 388 LEU A O 1
ATOM 582 N N . HIS A 1 99 ? 29.65801 -18.25627 24.01304 1.000 51.74718 389 HIS A N 1
ATOM 583 C CA . HIS A 1 99 ? 28.49906 -19.13709 23.88244 1.000 39.25675 389 HIS A CA 1
ATOM 584 C C . HIS A 1 99 ? 28.11171 -19.59212 25.27961 1.000 37.55429 389 HIS A C 1
ATOM 585 O O . HIS A 1 99 ? 28.76297 -20.45700 25.87274 1.000 45.93356 389 HIS A O 1
ATOM 592 N N . HIS A 1 100 ? 27.03967 -19.00424 25.78453 1.000 31.79929 390 HIS A N 1
ATOM 593 C CA . HIS A 1 100 ? 26.50674 -19.30234 27.09874 1.000 30.84056 390 HIS A CA 1
ATOM 594 C C . HIS A 1 100 ? 25.02112 -18.97014 27.08680 1.000 31.70675 390 HIS A C 1
ATOM 595 O O . HIS A 1 100 ? 24.61612 -17.93015 26.56052 1.000 38.57936 390 HIS A O 1
ATOM 602 N N . ARG A 1 101 ? 24.21630 -19.85540 27.67300 1.000 37.77845 391 ARG A N 1
ATOM 603 C CA . ARG A 1 101 ? 22.76257 -19.72113 27.60682 1.000 37.34342 391 ARG A CA 1
ATOM 604 C C . ARG A 1 101 ? 22.24308 -18.39216 28.17560 1.000 31.80122 391 ARG A C 1
ATOM 605 O O . ARG A 1 101 ? 21.11072 -18.00681 27.88285 1.000 39.24940 391 ARG A O 1
ATOM 613 N N . ASN A 1 102 ? 23.03825 -17.66036 28.94953 1.000 29.15655 392 ASN A N 1
ATOM 614 C CA . ASN A 1 102 ? 22.60463 -16.37679 29.48786 1.000 27.09593 392 ASN A CA 1
ATOM 615 C C . ASN A 1 102 ? 23.27475 -15.18987 28.79799 1.000 34.41390 392 ASN A C 1
ATOM 616 O O . ASN A 1 102 ? 23.33297 -14.09059 29.37561 1.000 30.15113 392 ASN A O 1
ATOM 621 N N . LEU A 1 103 ? 23.78604 -15.39625 27.57847 1.000 28.17923 393 LEU A N 1
ATOM 622 C CA . LEU A 1 103 ? 24.38765 -14.35261 26.76112 1.000 27.51095 393 LEU A CA 1
ATOM 623 C C . LEU A 1 103 ? 23.71321 -14.33047 25.39633 1.000 29.00030 393 LEU A C 1
ATOM 624 O O . LEU A 1 103 ? 23.39272 -15.38168 24.83971 1.000 32.68728 393 LEU A O 1
ATOM 629 N N . LEU A 1 104 ? 23.46896 -13.13781 24.87392 1.000 35.17023 394 LEU A N 1
ATOM 630 C CA . LEU A 1 104 ? 22.81691 -12.99551 23.57163 1.000 37.03031 394 LEU A CA 1
ATOM 631 C C . LEU A 1 104 ? 23.79357 -12.39180 22.56797 1.000 34.59433 394 LEU A C 1
ATOM 632 O O . LEU A 1 104 ? 23.77939 -11.17789 22.33266 1.000 36.81109 394 LEU A O 1
ATOM 637 N N . PRO A 1 105 ? 24.67570 -13.18574 21.97916 1.000 41.56046 395 PRO A N 1
ATOM 638 C CA . PRO A 1 105 ? 25.61949 -12.63437 21.00417 1.000 41.69227 395 PRO A CA 1
ATOM 639 C C . PRO A 1 105 ? 24.93920 -12.44180 19.66262 1.000 37.30810 395 PRO A C 1
ATOM 640 O O . PRO A 1 105 ? 23.88508 -13.01263 19.37727 1.000 39.83160 395 PRO A O 1
ATOM 644 N N . ILE A 1 106 ? 25.54836 -11.61309 18.84692 1.000 34.54024 396 ILE A N 1
ATOM 645 C CA . ILE A 1 106 ? 25.00759 -11.39172 17.51763 1.000 32.39540 396 ILE A CA 1
ATOM 646 C C . ILE A 1 106 ? 25.35776 -12.57980 16.64214 1.000 33.24954 396 ILE A C 1
ATOM 647 O O . ILE A 1 106 ? 26.37131 -13.25362 16.84467 1.000 34.03919 396 ILE A O 1
ATOM 652 N N . THR A 1 107 ? 24.49599 -12.85254 15.67792 1.000 29.81996 397 THR A N 1
ATOM 653 C CA . THR A 1 107 ? 24.66370 -13.99287 14.79843 1.000 37.23525 397 THR A CA 1
ATOM 654 C C . THR A 1 107 ? 24.89398 -13.59959 13.35553 1.000 43.23377 397 THR A C 1
ATOM 655 O O . THR A 1 107 ? 25.54761 -14.34913 12.62968 1.000 45.15446 397 THR A O 1
ATOM 659 N N . HIS A 1 108 ? 24.38347 -12.44776 12.91488 1.000 41.96060 398 HIS A N 1
ATOM 660 C CA . HIS A 1 108 ? 24.60236 -12.01400 11.54214 1.000 46.24174 398 HIS A CA 1
ATOM 661 C C . HIS A 1 108 ? 24.53646 -10.49910 11.46175 1.000 46.51167 398 HIS A C 1
ATOM 662 O O . HIS A 1 108 ? 24.01654 -9.82907 12.35532 1.000 46.31371 398 HIS A O 1
ATOM 669 N N . VAL A 1 109 ? 25.07116 -9.97038 10.35879 1.000 44.04773 399 VAL A N 1
ATOM 670 C CA . VAL A 1 109 ? 24.96738 -8.55840 10.01681 1.000 42.31590 399 VAL A CA 1
ATOM 671 C C . VAL A 1 109 ? 24.55120 -8.44335 8.55640 1.000 44.59128 399 VAL A C 1
ATOM 672 O O . VAL A 1 109 ? 24.68645 -9.38602 7.76917 1.000 47.76077 399 VAL A O 1
ATOM 676 N N . CYS A 1 110 ? 24.02159 -7.26910 8.20903 1.000 35.48162 400 CYS A N 1
ATOM 677 C CA . CYS A 1 110 ? 23.88178 -6.83203 6.82323 1.000 34.68909 400 CYS A CA 1
ATOM 678 C C . CYS A 1 110 ? 24.58843 -5.50079 6.65500 1.000 40.52099 400 CYS A C 1
ATOM 679 O O . CYS A 1 110 ? 24.21789 -4.51005 7.29547 1.000 38.66015 400 CYS A O 1
ATOM 682 N N . ILE A 1 111 ? 25.59671 -5.48139 5.78209 1.000 41.29488 401 ILE A N 1
ATOM 683 C CA . ILE A 1 111 ? 26.48713 -4.33965 5.67339 1.000 45.37872 401 ILE A CA 1
ATOM 684 C C . ILE A 1 111 ? 26.72187 -3.95789 4.21913 1.000 36.93759 401 ILE A C 1
ATOM 685 O O . ILE A 1 111 ? 27.73935 -3.34432 3.89863 1.000 37.34999 401 ILE A O 1
ATOM 690 N N . GLU A 1 112 ? 25.78113 -4.28629 3.34225 1.000 37.61344 402 GLU A N 1
ATOM 691 C CA . GLU A 1 112 ? 25.88884 -3.89497 1.94228 1.000 38.89222 402 GLU A CA 1
ATOM 692 C C . GLU A 1 112 ? 26.17346 -2.39796 1.79318 1.000 50.11139 402 GLU A C 1
ATOM 693 O O . GLU A 1 112 ? 25.58907 -1.56026 2.48920 1.000 49.54596 402 GLU A O 1
ATOM 699 N N . GLU A 1 113 ? 27.08701 -2.07706 0.87314 1.000 46.80360 403 GLU A N 1
ATOM 700 C CA . GLU A 1 113 ? 27.41475 -0.69809 0.53042 1.000 47.92950 403 GLU A CA 1
ATOM 701 C C . GLU A 1 113 ? 26.16348 0.09101 0.16443 1.000 48.50897 403 GLU A C 1
ATOM 702 O O . GLU A 1 113 ? 25.28179 -0.40289 -0.54689 1.000 48.51344 403 GLU A O 1
ATOM 708 N N . GLY A 1 114 ? 26.09238 1.32860 0.66082 1.000 42.65636 404 GLY A N 1
ATOM 709 C CA . GLY A 1 114 ? 25.00817 2.23359 0.32553 1.000 43.81323 404 GLY A CA 1
ATOM 710 C C . GLY A 1 114 ? 23.69994 2.01819 1.06431 1.000 53.49454 404 GLY A C 1
ATOM 711 O O . GLY A 1 114 ? 22.71889 2.71295 0.76673 1.000 58.44292 404 GLY A O 1
ATOM 712 N N . GLU A 1 115 ? 23.64091 1.09057 2.01224 1.000 45.49374 405 GLU A N 1
ATOM 713 C CA . GLU A 1 115 ? 22.41565 0.81378 2.73630 1.000 42.44792 405 GLU A CA 1
ATOM 714 C C . GLU A 1 115 ? 22.65622 0.95848 4.23310 1.000 47.55188 405 GLU A C 1
ATOM 715 O O . GLU A 1 115 ? 23.79387 0.99692 4.70561 1.000 48.61787 405 GLU A O 1
ATOM 721 N N . LYS A 1 116 ? 21.58003 1.04873 4.97271 1.000 52.39177 406 LYS A N 1
ATOM 722 C CA . LYS A 1 116 ? 21.70896 1.15938 6.41862 1.000 49.93254 406 LYS A CA 1
ATOM 723 C C . LYS A 1 116 ? 22.03827 -0.20824 7.00802 1.000 43.39386 406 LYS A C 1
ATOM 724 O O . LYS A 1 116 ? 21.34540 -1.18678 6.71007 1.000 34.85286 406 LYS A O 1
ATOM 730 N N . PRO A 1 117 ? 23.08447 -0.32154 7.82330 1.000 38.05891 407 PRO A N 1
ATOM 731 C CA . PRO A 1 117 ? 23.46978 -1.63927 8.34310 1.000 33.51629 407 PRO A CA 1
ATOM 732 C C . PRO A 1 117 ? 22.49578 -2.14854 9.38445 1.000 44.46870 407 PRO A C 1
ATOM 733 O O . PRO A 1 117 ? 21.86260 -1.38727 10.11788 1.000 36.80682 407 PRO A O 1
ATOM 737 N N . MET A 1 118 ? 22.38437 -3.46569 9.44078 1.000 42.91383 408 MET A N 1
ATOM 738 C CA . MET A 1 118 ? 21.54184 -4.13051 10.41371 1.000 36.58513 408 MET A CA 1
ATOM 739 C C . MET A 1 118 ? 22.35285 -5.18085 11.15543 1.000 44.59312 408 MET A C 1
ATOM 740 O O . MET A 1 118 ? 23.16237 -5.89701 10.55890 1.000 54.40576 408 MET A O 1
ATOM 745 N N . VAL A 1 119 ? 22.12567 -5.26456 12.45719 1.000 40.17167 409 VAL A N 1
ATOM 746 C CA . VAL A 1 119 ? 22.67822 -6.30426 13.31131 1.000 38.85048 409 VAL A CA 1
ATOM 747 C C . VAL A 1 119 ? 21.54902 -7.25642 13.67638 1.000 40.80930 409 VAL A C 1
ATOM 748 O O . VAL A 1 119 ? 20.43507 -6.81817 13.99218 1.000 45.44781 409 VAL A O 1
ATOM 752 N N . ILE A 1 120 ? 21.83050 -8.55441 13.64554 1.000 33.41802 410 ILE A N 1
ATOM 753 C CA . ILE A 1 120 ? 20.79635 -9.56949 13.78094 1.000 30.13102 410 ILE A CA 1
ATOM 754 C C . ILE A 1 120 ? 21.14643 -10.47397 14.95310 1.000 40.90196 410 ILE A C 1
ATOM 755 O O . ILE A 1 120 ? 22.29818 -10.89756 15.09276 1.000 42.44740 410 ILE A O 1
ATOM 760 N N . LEU A 1 121 ? 20.16536 -10.73456 15.80961 1.000 36.17796 411 LEU A N 1
ATOM 761 C CA . LEU A 1 121 ? 20.35247 -11.50201 17.02929 1.000 35.02324 411 LEU A CA 1
ATOM 762 C C . LEU A 1 121 ? 19.18588 -12.45651 17.19849 1.000 37.00306 411 LEU A C 1
ATOM 763 O O . LEU A 1 121 ? 18.10849 -12.22599 16.64278 1.000 42.30009 411 LEU A O 1
ATOM 768 N N . PRO A 1 122 ? 19.35896 -13.52515 17.97704 1.000 38.22332 412 PRO A N 1
ATOM 769 C CA . PRO A 1 122 ? 18.20790 -14.38313 18.29705 1.000 42.42857 412 PRO A CA 1
ATOM 770 C C . PRO A 1 122 ? 17.19604 -13.64501 19.15862 1.000 40.20996 412 PRO A C 1
ATOM 771 O O . PRO A 1 122 ? 17.55581 -12.88093 20.05672 1.000 33.80846 412 PRO A O 1
ATOM 775 N N . TYR A 1 123 ? 15.92083 -13.89598 18.87405 1.000 28.75227 413 TYR A N 1
ATOM 776 C CA . TYR A 1 123 ? 14.81716 -13.17685 19.49297 1.000 38.77812 413 TYR A CA 1
ATOM 777 C C . TYR A 1 123 ? 14.50912 -13.68764 20.90443 1.000 38.60421 413 TYR A C 1
ATOM 778 O O . TYR A 1 123 ? 14.51062 -14.89487 21.15535 1.000 28.27482 413 TYR A O 1
ATOM 787 N N . MET A 1 124 ? 14.24233 -12.76001 21.83056 1.000 34.52664 414 MET A N 1
ATOM 788 C CA . MET A 1 124 ? 13.71646 -13.09456 23.15988 1.000 32.58949 414 MET A CA 1
ATOM 789 C C . MET A 1 124 ? 12.37196 -12.39574 23.32080 1.000 38.14253 414 MET A C 1
ATOM 790 O O . MET A 1 124 ? 12.31906 -11.17129 23.49888 1.000 42.68928 414 MET A O 1
ATOM 795 N N . ASN A 1 125 ? 11.29272 -13.17503 23.29223 1.000 32.78212 415 ASN A N 1
ATOM 796 C CA . ASN A 1 125 ? 9.96820 -12.64624 22.97752 1.000 29.00403 415 ASN A CA 1
ATOM 797 C C . ASN A 1 125 ? 9.31259 -11.84597 24.10471 1.000 34.09458 415 ASN A C 1
ATOM 798 O O . ASN A 1 125 ? 8.18604 -11.37201 23.91244 1.000 34.06653 415 ASN A O 1
ATOM 803 N N . TRP A 1 126 ? 9.94681 -11.65263 25.25511 1.000 35.74035 416 TRP A N 1
ATOM 804 C CA . TRP A 1 126 ? 9.41758 -10.69303 26.21715 1.000 36.48209 416 TRP A CA 1
ATOM 805 C C . TRP A 1 126 ? 10.29076 -9.44556 26.29425 1.000 26.76562 416 TRP A C 1
ATOM 806 O O . TRP A 1 126 ? 10.10674 -8.61981 27.18189 1.000 30.96416 416 TRP A O 1
ATOM 817 N N . GLY A 1 127 ? 11.24911 -9.30807 25.38546 1.000 29.84946 417 GLY A N 1
ATOM 818 C CA . GLY A 1 127 ? 11.91774 -8.04657 25.13950 1.000 26.46493 417 GLY A CA 1
ATOM 819 C C . GLY A 1 127 ? 12.82210 -7.57636 26.26729 1.000 33.96111 417 GLY A C 1
ATOM 820 O O . GLY A 1 127 ? 13.31315 -8.35152 27.10130 1.000 28.35890 417 GLY A O 1
ATOM 821 N N . ASN A 1 128 ? 13.01026 -6.25935 26.28937 1.000 25.83837 418 ASN A N 1
ATOM 822 C CA . ASN A 1 128 ? 13.93316 -5.60892 27.20014 1.000 25.42840 418 ASN A CA 1
ATOM 823 C C . ASN A 1 128 ? 13.55047 -5.82905 28.65848 1.000 25.24627 418 ASN A C 1
ATOM 824 O O . ASN A 1 128 ? 12.43286 -5.52384 29.07463 1.000 32.88541 418 ASN A O 1
ATOM 829 N N . LEU A 1 129 ? 14.50787 -6.32948 29.44104 1.000 35.63925 419 LEU A N 1
ATOM 830 C CA . LEU A 1 129 ? 14.22935 -6.70184 30.82200 1.000 31.61041 419 LEU A CA 1
ATOM 831 C C . LEU A 1 129 ? 13.74632 -5.50556 31.64189 1.000 27.39773 419 LEU A C 1
ATOM 832 O O . LEU A 1 129 ? 12.79814 -5.62682 32.43497 1.000 30.97907 419 LEU A O 1
ATOM 837 N N . LYS A 1 130 ? 14.36932 -4.33937 31.45222 1.000 24.83423 420 LYS A N 1
ATOM 838 C CA . LYS A 1 130 ? 13.95502 -3.15542 32.19705 1.000 25.00322 420 LYS A CA 1
ATOM 839 C C . LYS A 1 130 ? 12.52254 -2.76104 31.85173 1.000 37.05833 420 LYS A C 1
ATOM 840 O O . LYS A 1 130 ? 11.68447 -2.58912 32.74415 1.000 25.64026 420 LYS A O 1
ATOM 846 N N . LEU A 1 131 ? 12.21749 -2.62793 30.55514 1.000 34.32864 421 LEU A N 1
ATOM 847 C CA . LEU A 1 131 ? 10.84894 -2.31588 30.14947 1.000 35.23359 421 LEU A CA 1
ATOM 848 C C . LEU A 1 131 ? 9.86557 -3.37934 30.62529 1.000 33.47926 421 LEU A C 1
ATOM 849 O O . LEU A 1 131 ? 8.67721 -3.09095 30.80751 1.000 31.75921 421 LEU A O 1
ATOM 854 N N . PHE A 1 132 ? 10.33998 -4.60618 30.83969 1.000 25.95696 422 PHE A N 1
ATOM 855 C CA . PHE A 1 132 ? 9.45836 -5.68312 31.26820 1.000 26.15202 422 PHE A CA 1
ATOM 856 C C . PHE A 1 132 ? 9.17132 -5.55970 32.75245 1.000 29.00395 422 PHE A C 1
ATOM 857 O O . PHE A 1 132 ? 8.02117 -5.65577 33.18378 1.000 27.27872 422 PHE A O 1
ATOM 865 N N . LEU A 1 133 ? 10.21812 -5.34722 33.54475 1.000 25.77974 423 LEU A N 1
ATOM 866 C CA . LEU A 1 133 ? 10.02949 -5.06461 34.95891 1.000 27.13317 423 LEU A CA 1
ATOM 867 C C . LEU A 1 133 ? 9.01966 -3.93702 35.18745 1.000 35.32234 423 LEU A C 1
ATOM 868 O O . LEU A 1 133 ? 8.12079 -4.05736 36.02984 1.000 26.70724 423 LEU A O 1
ATOM 873 N N . ARG A 1 134 ? 9.12222 -2.84626 34.42147 1.000 29.84810 424 ARG A N 1
ATOM 874 C CA . ARG A 1 134 ? 8.21384 -1.73006 34.65915 1.000 33.71248 424 ARG A CA 1
ATOM 875 C C . ARG A 1 134 ? 6.77060 -2.09351 34.31618 1.000 34.22789 424 ARG A C 1
ATOM 876 O O . ARG A 1 134 ? 5.84243 -1.69998 35.03525 1.000 33.71910 424 ARG A O 1
ATOM 884 N N . GLN A 1 135 ? 6.56097 -2.86711 33.24931 1.000 31.38069 425 GLN A N 1
ATOM 885 C CA . GLN A 1 135 ? 5.22220 -3.37790 32.95939 1.000 32.51360 425 GLN A CA 1
ATOM 886 C C . GLN A 1 135 ? 4.67058 -4.22193 34.11008 1.000 38.81976 425 GLN A C 1
ATOM 887 O O . GLN A 1 135 ? 3.48151 -4.12185 34.44715 1.000 43.86639 425 GLN A O 1
ATOM 893 N N . CYS A 1 136 ? 5.51518 -5.05257 34.73498 1.000 36.08839 426 CYS A N 1
ATOM 894 C CA . CYS A 1 136 ? 5.08366 -5.75123 35.94550 1.000 40.35810 426 CYS A CA 1
ATOM 895 C C . CYS A 1 136 ? 4.77799 -4.77780 37.07726 1.000 44.60978 426 CYS A C 1
ATOM 896 O O . CYS A 1 136 ? 3.83677 -4.98853 37.84571 1.000 47.01021 426 CYS A O 1
ATOM 899 N N . LYS A 1 137 ? 5.59374 -3.73264 37.22663 1.000 42.15002 427 LYS A N 1
ATOM 900 C CA . LYS A 1 137 ? 5.38298 -2.75963 38.29502 1.000 36.66198 427 LYS A CA 1
ATOM 901 C C . LYS A 1 137 ? 3.98965 -2.15301 38.21993 1.000 39.78125 427 LYS A C 1
ATOM 902 O O . LYS A 1 137 ? 3.36537 -1.89289 39.25479 1.000 39.84210 427 LYS A O 1
ATOM 908 N N . LEU A 1 138 ? 3.47639 -1.95363 36.99944 1.000 35.82802 428 LEU A N 1
ATOM 909 C CA . LEU A 1 138 ? 2.09436 -1.52948 36.82726 1.000 31.45178 428 LEU A CA 1
ATOM 910 C C . LEU A 1 138 ? 1.10994 -2.57071 37.34653 1.000 35.29196 428 LEU A C 1
ATOM 911 O O . LEU A 1 138 ? 0.06070 -2.20705 37.88338 1.000 39.27520 428 LEU A O 1
ATOM 914 N N . VAL A 1 139 ? 1.42686 -3.86517 37.21207 1.000 48.60680 429 VAL A N 1
ATOM 915 C CA . VAL A 1 139 ? 0.56021 -4.90969 37.76580 1.000 52.52212 429 VAL A CA 1
ATOM 916 C C . VAL A 1 139 ? 0.50412 -4.80296 39.28417 1.000 50.72504 429 VAL A C 1
ATOM 917 O O . VAL A 1 139 ? -0.57226 -4.83835 39.88919 1.000 51.51321 429 VAL A O 1
ATOM 921 N N . GLU A 1 140 ? 1.67570 -4.67634 39.91936 1.000 46.29620 430 GLU A N 1
ATOM 922 C CA . GLU A 1 140 ? 1.77913 -4.61159 41.37318 1.000 40.97421 430 GLU A CA 1
ATOM 923 C C . GLU A 1 140 ? 0.96628 -3.47064 41.98401 1.000 55.75780 430 GLU A C 1
ATOM 924 O O . GLU A 1 140 ? 0.58639 -3.56641 43.15757 1.000 56.49480 430 GLU A O 1
ATOM 930 N N . ALA A 1 141 ? 0.68233 -2.41017 41.21884 1.000 31.43501 431 ALA A N 1
ATOM 931 C CA . ALA A 1 141 ? -0.10675 -1.29255 41.73020 1.000 48.00305 431 ALA A CA 1
ATOM 932 C C . ALA A 1 141 ? -1.42825 -1.76750 42.31360 1.000 52.69232 431 ALA A C 1
ATOM 933 O O . ALA A 1 141 ? -1.77222 -1.42830 43.45089 1.000 61.77093 431 ALA A O 1
ATOM 935 N N . ASN A 1 142 ? -2.18158 -2.56233 41.54848 1.000 50.67930 432 ASN A N 1
ATOM 936 C CA . ASN A 1 142 ? -3.50430 -3.01754 41.95978 1.000 48.85874 432 ASN A CA 1
ATOM 937 C C . ASN A 1 142 ? -3.52831 -4.47849 42.41053 1.000 39.51327 432 ASN A C 1
ATOM 938 O O . ASN A 1 142 ? -4.60417 -5.00425 42.70886 1.000 41.95923 432 ASN A O 1
ATOM 941 N N . ASN A 1 143 ? -2.37334 -5.13449 42.48034 1.000 42.36599 433 ASN A N 1
ATOM 942 C CA . ASN A 1 143 ? -2.24338 -6.49067 43.02598 1.000 48.04220 433 ASN A CA 1
ATOM 943 C C . ASN A 1 143 ? -0.96488 -6.52110 43.84609 1.000 51.77907 433 ASN A C 1
ATOM 944 O O . ASN A 1 143 ? 0.09050 -6.95662 43.36848 1.000 50.84604 433 ASN A O 1
ATOM 949 N N . PRO A 1 144 ? -1.01975 -6.05231 45.09530 1.000 49.24998 434 PRO A N 1
ATOM 950 C CA . PRO A 1 144 ? 0.23694 -5.71524 45.79289 1.000 49.88459 434 PRO A CA 1
ATOM 951 C C . PRO A 1 144 ? 1.07840 -6.92102 46.16931 1.000 53.08166 434 PRO A C 1
ATOM 952 O O . PRO A 1 144 ? 2.30670 -6.86369 46.05616 1.000 52.27175 434 PRO A O 1
ATOM 956 N N . GLN A 1 145 ? 0.46559 -8.01498 46.60211 1.000 66.10918 435 GLN A N 1
ATOM 957 C CA . GLN A 1 145 ? 1.21074 -9.23073 46.92951 1.000 72.37307 435 GLN A CA 1
ATOM 958 C C . GLN A 1 145 ? 1.18653 -10.20421 45.74982 1.000 85.80466 435 GLN A C 1
ATOM 959 O O . GLN A 1 145 ? 0.77567 -11.36157 45.86271 1.000 99.53985 435 GLN A O 1
ATOM 961 N N . ALA A 1 146 ? 1.63716 -9.71807 44.59067 1.000 76.00566 436 ALA A N 1
ATOM 962 C CA . ALA A 1 146 ? 1.60639 -10.51357 43.36765 1.000 64.36184 436 ALA A CA 1
ATOM 963 C C . ALA A 1 146 ? 2.97821 -10.88361 42.83466 1.000 58.90162 436 ALA A C 1
ATOM 964 O O . ALA A 1 146 ? 3.10128 -11.88741 42.12514 1.000 47.77583 436 ALA A O 1
ATOM 966 N N . ILE A 1 147 ? 3.99925 -10.11489 43.16332 1.000 62.27486 437 ILE A N 1
ATOM 967 C CA . ILE A 1 147 ? 5.32220 -10.28965 42.58180 1.000 69.32005 437 ILE A CA 1
ATOM 968 C C . ILE A 1 147 ? 6.07629 -11.35153 43.36532 1.000 65.59850 437 ILE A C 1
ATOM 969 O O . ILE A 1 147 ? 5.96158 -11.43451 44.59484 1.000 69.77355 437 ILE A O 1
ATOM 974 N N . SER A 1 148 ? 6.83720 -12.18255 42.65713 1.000 51.05374 438 SER A N 1
ATOM 975 C CA . SER A 1 148 ? 7.48344 -13.32855 43.27661 1.000 36.09468 438 SER A CA 1
ATOM 976 C C . SER A 1 148 ? 8.96800 -13.03173 43.38544 1.000 33.44060 438 SER A C 1
ATOM 977 O O . SER A 1 148 ? 9.67915 -13.00447 42.37464 1.000 32.81938 438 SER A O 1
ATOM 980 N N . GLN A 1 149 ? 9.43029 -12.80973 44.61863 1.000 34.43215 439 GLN A N 1
ATOM 981 C CA . GLN A 1 149 ? 10.86122 -12.65940 44.85011 1.000 32.04504 439 GLN A CA 1
ATOM 982 C C . GLN A 1 149 ? 11.64745 -13.86958 44.33073 1.000 31.67273 439 GLN A C 1
ATOM 983 O O . GLN A 1 149 ? 12.76481 -13.71844 43.82415 1.000 27.88925 439 GLN A O 1
ATOM 989 N N . GLN A 1 150 ? 11.08577 -15.07747 44.44019 1.000 27.69889 440 GLN A N 1
ATOM 990 C CA . GLN A 1 150 ? 11.76347 -16.23001 43.85493 1.000 32.82162 440 GLN A CA 1
ATOM 991 C C . GLN A 1 150 ? 11.94347 -16.04346 42.35239 1.000 27.18175 440 GLN A C 1
ATOM 992 O O . GLN A 1 150 ? 13.03152 -16.28700 41.81621 1.000 30.65595 440 GLN A O 1
ATOM 998 N N . ASP A 1 151 ? 10.89168 -15.59717 41.65905 1.000 27.17719 441 ASP A N 1
ATOM 999 C CA . ASP A 1 151 ? 11.00761 -15.35212 40.22558 1.000 29.34385 441 ASP A CA 1
ATOM 1000 C C . ASP A 1 151 ? 12.07889 -14.30967 39.93422 1.000 30.48387 441 ASP A C 1
ATOM 1001 O O . ASP A 1 151 ? 12.85565 -14.45666 38.98486 1.000 34.27553 441 ASP A O 1
ATOM 1006 N N . LEU A 1 152 ? 12.14911 -13.26122 40.75712 1.000 30.42558 442 LEU A N 1
ATOM 1007 C CA . LEU A 1 152 ? 13.12752 -12.20560 40.54039 1.000 25.82303 442 LEU A CA 1
ATOM 1008 C C . LEU A 1 152 ? 14.55366 -12.71466 40.74052 1.000 39.92646 442 LEU A C 1
ATOM 1009 O O . LEU A 1 152 ? 15.46379 -12.39975 39.95546 1.000 38.71741 442 LEU A O 1
ATOM 1014 N N . VAL A 1 153 ? 14.77631 -13.47391 41.80875 1.000 28.80102 443 VAL A N 1
ATOM 1015 C CA . VAL A 1 153 ? 16.09741 -14.03927 42.05221 1.000 31.08001 443 VAL A CA 1
ATOM 1016 C C . VAL A 1 153 ? 16.48723 -14.99837 40.93696 1.000 29.68556 443 VAL A C 1
ATOM 1017 O O . VAL A 1 153 ? 17.64911 -15.05158 40.50805 1.000 29.05124 443 VAL A O 1
ATOM 1021 N N . HIS A 1 154 ? 15.52473 -15.76925 40.44892 1.000 26.36041 444 HIS A N 1
ATOM 1022 C CA . HIS A 1 154 ? 15.79511 -16.60469 39.29181 1.000 32.25816 444 HIS A CA 1
ATOM 1023 C C . HIS A 1 154 ? 16.41051 -15.78141 38.16405 1.000 33.25415 444 HIS A C 1
ATOM 1024 O O . HIS A 1 154 ? 17.34110 -16.22955 37.48569 1.000 34.86189 444 HIS A O 1
ATOM 1031 N N . MET A 1 155 ? 15.93923 -14.55021 37.98064 1.000 37.34880 445 MET A N 1
ATOM 1032 C CA . MET A 1 155 ? 16.55495 -13.68935 36.97549 1.000 38.36737 445 MET A CA 1
ATOM 1033 C C . MET A 1 155 ? 17.95709 -13.26801 37.40071 1.000 35.50674 445 MET A C 1
ATOM 1034 O O . MET A 1 155 ? 18.90034 -13.30639 36.59788 1.000 32.81946 445 MET A O 1
ATOM 1039 N N . ALA A 1 156 ? 18.12252 -12.90429 38.67210 1.000 32.93890 446 ALA A N 1
ATOM 1040 C CA . ALA A 1 156 ? 19.43943 -12.50913 39.15600 1.000 25.03633 446 ALA A CA 1
ATOM 1041 C C . ALA A 1 156 ? 20.46890 -13.61751 38.94801 1.000 34.62855 446 ALA A C 1
ATOM 1042 O O . ALA A 1 156 ? 21.59178 -13.34919 38.50759 1.000 25.18484 446 ALA A O 1
ATOM 1044 N N . ILE A 1 157 ? 20.10265 -14.87080 39.26470 1.000 25.54754 447 ILE A N 1
ATOM 1045 C CA . ILE A 1 157 ? 21.04253 -15.98690 39.14284 1.000 25.86800 447 ILE A CA 1
ATOM 1046 C C . ILE A 1 157 ? 21.55657 -16.08563 37.71596 1.000 25.74032 447 ILE A C 1
ATOM 1047 O O . ILE A 1 157 ? 22.76639 -16.14957 37.47662 1.000 25.85650 447 ILE A O 1
ATOM 1052 N N . GLN A 1 158 ? 20.64419 -16.04273 36.74622 1.000 26.70464 448 GLN A N 1
ATOM 1053 C CA . GLN A 1 158 ? 21.04131 -16.16259 35.34668 1.000 26.74600 448 GLN A CA 1
ATOM 1054 C C . GLN A 1 158 ? 22.00701 -15.06143 34.93891 1.000 34.23422 448 GLN A C 1
ATOM 1055 O O . GLN A 1 158 ? 23.00823 -15.32565 34.26447 1.000 34.12240 448 GLN A O 1
ATOM 1061 N N . ILE A 1 159 ? 21.71892 -13.81977 35.33839 1.000 34.49707 449 ILE A N 1
ATOM 1062 C CA . ILE A 1 159 ? 22.60853 -12.71352 35.03392 1.000 24.81840 449 ILE A CA 1
ATOM 1063 C C . ILE A 1 159 ? 23.98480 -12.96559 35.62876 1.000 36.09317 449 ILE A C 1
ATOM 1064 O O . ILE A 1 159 ? 25.00762 -12.82554 34.94715 1.000 34.00655 449 ILE A O 1
ATOM 1069 N N . ALA A 1 160 ? 24.03588 -13.36754 36.90111 1.000 36.43181 450 ALA A N 1
ATOM 1070 C CA . ALA A 1 160 ? 25.33647 -13.65434 37.50446 1.000 37.46312 450 ALA A CA 1
ATOM 1071 C C . ALA A 1 160 ? 26.02729 -14.81768 36.81309 1.000 30.86459 450 ALA A C 1
ATOM 1072 O O . ALA A 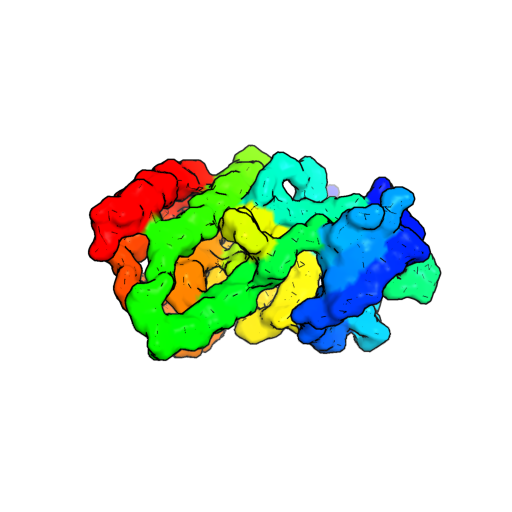1 160 ? 27.25395 -14.83312 36.70920 1.000 29.29862 450 ALA A O 1
ATOM 1074 N N . CYS A 1 161 ? 25.26374 -15.79046 36.33152 1.000 26.04381 451 CYS A N 1
ATOM 1075 C CA . CYS A 1 161 ? 25.88243 -16.94975 35.71367 1.000 29.51869 451 CYS A CA 1
ATOM 1076 C C . CYS A 1 161 ? 26.50861 -16.58708 34.36223 1.000 36.16337 451 CYS A C 1
ATOM 1077 O O . CYS A 1 161 ? 27.53291 -17.15771 33.97653 1.000 34.76643 451 CYS A O 1
ATOM 1080 N N . GLY A 1 162 ? 25.94692 -15.60440 33.65930 1.000 40.32101 452 GLY A N 1
ATOM 1081 C CA . GLY A 1 162 ? 26.52631 -15.15345 32.41137 1.000 26.01939 452 GLY A CA 1
ATOM 1082 C C . GLY A 1 162 ? 27.73350 -14.26828 32.64357 1.000 32.37763 452 GLY A C 1
ATOM 1083 O O . GLY A 1 162 ? 28.74905 -14.37728 31.93879 1.000 26.40846 452 GLY A O 1
ATOM 1084 N N . MET A 1 163 ? 27.61932 -13.38096 33.63768 1.000 25.83123 453 MET A N 1
ATOM 1085 C CA . MET A 1 163 ? 28.74646 -12.55095 34.03473 1.000 25.98294 453 MET A CA 1
ATOM 1086 C C . MET A 1 163 ? 29.92030 -13.39930 34.48100 1.000 34.64921 453 MET A C 1
ATOM 1087 O O . MET A 1 163 ? 31.07808 -13.08190 34.17812 1.000 41.39646 453 MET A O 1
ATOM 1092 N N . SER A 1 164 ? 29.64087 -14.47688 35.21363 1.000 26.77902 454 SER A N 1
ATOM 1093 C CA . SER A 1 164 ? 30.69991 -15.39019 35.62124 1.000 34.99250 454 SER A CA 1
ATOM 1094 C C . SER A 1 164 ? 31.42667 -15.96266 34.41792 1.000 27.82219 454 SER A C 1
ATOM 1095 O O . SER A 1 164 ? 32.65009 -16.11896 34.43977 1.000 34.88451 454 SER A O 1
ATOM 1098 N N . TYR A 1 165 ? 30.68171 -16.27916 33.36123 1.000 27.60494 455 TYR A N 1
ATOM 1099 C CA . TYR A 1 165 ? 31.28533 -16.77867 32.13271 1.000 31.89826 455 TYR A CA 1
ATOM 1100 C C . TYR A 1 165 ? 32.14975 -15.71488 31.46813 1.000 32.71627 455 TYR A C 1
ATOM 1101 O O . TYR A 1 165 ? 33.21608 -16.03099 30.93572 1.000 35.07898 455 TYR A O 1
ATOM 1110 N N . LEU A 1 166 ? 31.70493 -14.45073 31.49716 1.000 27.47221 456 LEU A N 1
ATOM 1111 C CA . LEU A 1 166 ? 32.50099 -13.34076 30.95868 1.000 36.47026 456 LEU A CA 1
ATOM 1112 C C . LEU A 1 166 ? 33.71992 -13.05819 31.81972 1.000 35.11342 456 LEU A C 1
ATOM 1113 O O . LEU A 1 166 ? 34.83524 -12.91662 31.30335 1.000 36.47418 456 LEU A O 1
ATOM 1118 N N . ALA A 1 167 ? 33.51408 -12.92502 33.13531 1.000 27.84774 457 ALA A N 1
ATOM 1119 C CA . ALA A 1 167 ? 34.61966 -12.59722 34.02480 1.000 28.33614 457 ALA A CA 1
ATOM 1120 C C . ALA A 1 167 ? 35.73247 -13.64431 33.95183 1.000 33.99847 457 ALA A C 1
ATOM 1121 O O . ALA A 1 167 ? 36.91997 -13.29987 33.98365 1.000 34.87137 457 ALA A O 1
ATOM 1123 N N . ARG A 1 168 ? 35.37641 -14.93014 33.84056 1.000 38.31501 458 ARG A N 1
ATOM 1124 C CA . ARG A 1 168 ? 36.40819 -15.96084 33.77202 1.000 30.19239 458 ARG A CA 1
ATOM 1125 C C . ARG A 1 168 ? 37.22604 -15.86063 32.49193 1.000 37.90362 458 ARG A C 1
ATOM 1126 O O . ARG A 1 168 ? 38.33887 -16.39469 32.42875 1.000 31.45247 458 ARG A O 1
ATOM 1131 N N . ARG A 1 169 ? 36.69207 -15.20843 31.46407 1.000 38.23403 459 ARG A N 1
ATOM 1132 C CA . ARG A 1 169 ? 37.39662 -15.03151 30.20568 1.000 41.99121 459 ARG A CA 1
ATOM 1133 C C . ARG A 1 169 ? 37.93767 -13.61368 30.03418 1.000 46.47271 459 ARG A C 1
ATOM 1134 O O . ARG A 1 169 ? 38.25099 -13.21158 28.91220 1.000 44.84945 459 ARG A O 1
ATOM 1142 N N . GLU A 1 170 ? 38.04148 -12.85069 31.12594 1.000 45.83288 460 GLU A N 1
ATOM 1143 C CA . GLU A 1 170 ? 38.58932 -11.49052 31.12367 1.000 38.09094 460 GLU A CA 1
ATOM 1144 C C . GLU A 1 170 ? 37.83597 -10.54958 30.18919 1.000 39.96540 460 GLU A C 1
ATOM 1145 O O . GLU A 1 170 ? 38.41168 -9.57674 29.69316 1.000 42.27521 460 GLU A O 1
ATOM 1151 N N . VAL A 1 171 ? 36.55336 -10.82350 29.94282 1.000 34.59009 461 VAL A N 1
ATOM 1152 C CA . VAL A 1 171 ? 35.68185 -9.90538 29.21396 1.000 33.52803 461 VAL A CA 1
ATOM 1153 C C . VAL A 1 171 ? 34.96707 -8.99525 30.20880 1.000 41.41376 461 VAL A C 1
ATOM 1154 O O . VAL A 1 171 ? 34.18615 -9.46424 31.04511 1.000 27.55108 461 VAL A O 1
ATOM 1158 N N . ILE A 1 172 ? 35.21749 -7.69115 30.10679 1.000 35.84819 462 ILE A N 1
ATOM 1159 C CA . ILE A 1 172 ? 34.59566 -6.70434 30.98267 1.000 34.73067 462 ILE A CA 1
ATOM 1160 C C . ILE A 1 172 ? 33.42236 -6.07505 30.24412 1.000 42.54126 462 ILE A C 1
ATOM 1161 O O . ILE A 1 172 ? 33.57838 -5.52472 29.14663 1.000 48.36646 462 ILE A O 1
ATOM 1166 N N . HIS A 1 173 ? 32.24148 -6.15895 30.83957 1.000 38.77424 463 HIS A N 1
ATOM 1167 C CA . HIS A 1 173 ? 31.06171 -5.68125 30.13989 1.000 43.09574 463 HIS A CA 1
ATOM 1168 C C . HIS A 1 173 ? 30.98400 -4.15604 30.13538 1.000 40.42452 463 HIS A C 1
ATOM 1169 O O . HIS A 1 173 ? 30.68925 -3.55194 29.09680 1.000 38.63379 463 HIS A O 1
ATOM 1176 N N . LYS A 1 174 ? 31.23217 -3.52711 31.28297 1.000 30.92488 464 LYS A N 1
ATOM 1177 C CA . LYS A 1 174 ? 31.30568 -2.08057 31.48412 1.000 26.83460 464 LYS A CA 1
ATOM 1178 C C . LYS A 1 174 ? 29.94304 -1.37617 31.44631 1.000 25.95488 464 LYS A C 1
ATOM 1179 O O . LYS A 1 174 ? 29.88595 -0.16607 31.70763 1.000 33.85099 464 LYS A O 1
ATOM 1183 N N . ASP A 1 175 ? 28.85121 -2.08183 31.15367 1.000 25.55512 465 ASP A N 1
ATOM 1184 C CA . ASP A 1 175 ? 27.53018 -1.47032 31.11314 1.000 25.30847 465 ASP A CA 1
ATOM 1185 C C . ASP A 1 175 ? 26.45518 -2.46736 31.55503 1.000 27.25616 465 ASP A C 1
ATOM 1186 O O . ASP A 1 175 ? 25.33869 -2.47942 31.02392 1.000 29.91582 465 ASP A O 1
ATOM 1191 N N . LEU A 1 176 ? 26.76910 -3.29696 32.54437 1.000 28.10767 466 LEU A N 1
ATOM 1192 C CA . LEU A 1 176 ? 25.76499 -4.19996 33.08546 1.000 24.66359 466 LEU A CA 1
ATOM 1193 C C . LEU A 1 176 ? 24.66152 -3.39871 33.75709 1.000 33.73660 466 LEU A C 1
ATOM 1194 O O . LEU A 1 176 ? 24.90906 -2.62442 34.69091 1.000 24.73858 466 LEU A O 1
ATOM 1199 N N . ALA A 1 177 ? 23.44250 -3.60042 33.28161 1.000 32.94059 467 ALA A N 1
ATOM 1200 C CA . ALA A 1 177 ? 22.25065 -2.97700 33.82625 1.000 26.01944 467 ALA A CA 1
ATOM 1201 C C . ALA A 1 177 ? 21.08215 -3.78543 33.28228 1.000 30.02649 467 ALA A C 1
ATOM 1202 O O . ALA A 1 177 ? 21.24929 -4.57274 32.34851 1.000 27.14288 467 ALA A O 1
ATOM 1204 N N . ALA A 1 178 ? 19.88856 -3.56398 33.84962 1.000 24.25088 468 ALA A N 1
ATOM 1205 C CA . ALA A 1 178 ? 18.70903 -4.28034 33.36786 1.000 31.26210 468 ALA A CA 1
ATOM 1206 C C . ALA A 1 178 ? 18.35854 -3.88599 31.93905 1.000 34.11180 468 ALA A C 1
ATOM 1207 O O . ALA A 1 178 ? 17.82983 -4.71438 31.17392 1.000 33.56164 468 ALA A O 1
ATOM 1209 N N . ARG A 1 179 ? 18.62183 -2.62836 31.56641 1.000 28.60959 469 ARG A N 1
ATOM 1210 C CA . ARG A 1 179 ? 18.35708 -2.19464 30.19845 1.000 34.01411 469 ARG A CA 1
ATOM 1211 C C . ARG A 1 179 ? 19.19087 -2.94517 29.16940 1.000 35.95071 469 ARG A C 1
ATOM 1212 O O . ARG A 1 179 ? 18.86700 -2.87021 27.98475 1.000 38.55275 469 ARG A O 1
ATOM 1220 N N . ASN A 1 180 ? 20.24849 -3.65395 29.57580 1.000 24.40565 470 ASN A N 1
ATOM 1221 C CA . ASN A 1 180 ? 21.02166 -4.49144 28.65732 1.000 35.16701 470 ASN A CA 1
ATOM 1222 C C . ASN A 1 180 ? 20.79857 -5.98240 28.91989 1.000 35.87853 470 ASN A C 1
ATOM 1223 O O . ASN A 1 180 ? 21.67334 -6.81597 28.67265 1.000 37.11612 470 ASN A O 1
ATOM 1228 N N . CYS A 1 181 ? 19.60511 -6.33286 29.38075 1.000 24.32448 471 CYS A N 1
ATOM 1229 C CA . CYS A 1 181 ? 19.17489 -7.71595 29.43976 1.000 30.04984 471 CYS A CA 1
ATOM 1230 C C . CYS A 1 181 ? 17.86477 -7.85183 28.67725 1.000 32.29521 471 CYS A C 1
ATOM 1231 O O . CYS A 1 181 ? 17.16814 -6.86593 28.41077 1.000 28.24006 471 CYS A O 1
ATOM 1234 N N . VAL A 1 182 ? 17.57185 -9.09466 28.28938 1.000 30.88943 472 VAL A N 1
ATOM 1235 C CA . VAL A 1 182 ? 16.32416 -9.46630 27.64251 1.000 30.05807 472 VAL A CA 1
ATOM 1236 C C . VAL A 1 182 ? 15.84334 -10.75921 28.27978 1.000 30.40257 472 VAL A C 1
ATOM 1237 O O . VAL A 1 182 ? 16.62918 -11.54161 28.81837 1.000 33.10382 472 VAL A O 1
ATOM 1241 N N . ILE A 1 183 ? 14.53162 -10.98639 28.18782 1.000 25.38093 473 ILE A N 1
ATOM 1242 C CA . ILE A 1 183 ? 13.87060 -12.11181 28.82930 1.000 26.05666 473 ILE A CA 1
ATOM 1243 C C . ILE A 1 183 ? 12.87217 -12.71310 27.84914 1.000 37.40732 473 ILE A C 1
ATOM 1244 O O . ILE A 1 183 ? 12.29638 -12.00908 27.01021 1.000 26.29248 473 ILE A O 1
ATOM 1249 N N . ASP A 1 184 ? 12.67156 -14.02957 27.94496 1.000 26.38499 474 ASP A N 1
ATOM 1250 C CA . ASP A 1 184 ? 11.67119 -14.66893 27.10067 1.000 26.98740 474 ASP A CA 1
ATOM 1251 C C . ASP A 1 184 ? 10.56462 -15.25235 27.98069 1.000 38.17768 474 ASP A C 1
ATOM 1252 O O . ASP A 1 184 ? 10.58326 -15.11848 29.20705 1.000 26.98552 474 ASP A O 1
ATOM 1257 N N . ASP A 1 185 ? 9.57846 -15.89005 27.34252 1.000 35.68585 475 ASP A N 1
ATOM 1258 C CA . ASP A 1 185 ? 8.40532 -16.32721 28.08097 1.000 35.84610 475 ASP A CA 1
ATOM 1259 C C . ASP A 1 185 ? 8.64605 -17.59028 28.90072 1.000 32.92007 475 ASP A C 1
ATOM 1260 O O . ASP A 1 185 ? 7.70033 -18.09805 29.51598 1.000 35.60261 475 ASP A O 1
ATOM 1265 N N . THR A 1 186 ? 9.87190 -18.10550 28.94180 1.000 32.05589 476 THR A N 1
ATOM 1266 C CA . THR A 1 186 ? 10.22043 -19.15247 29.89547 1.000 34.72384 476 THR A CA 1
ATOM 1267 C C . THR A 1 186 ? 10.97723 -18.58659 31.08092 1.000 32.53199 476 THR A C 1
ATOM 1268 O O . THR A 1 186 ? 11.50461 -19.35104 31.88787 1.000 35.61479 476 THR A O 1
ATOM 1272 N N . LEU A 1 187 ? 11.03463 -17.25696 31.18898 1.000 32.74507 477 LEU A N 1
ATOM 1273 C CA . LEU A 1 187 ? 11.73781 -16.51413 32.22638 1.000 33.32095 477 LEU A CA 1
ATOM 1274 C C . LEU A 1 187 ? 13.24268 -16.68800 32.13970 1.000 33.71691 477 LEU A C 1
ATOM 1275 O O . LEU A 1 187 ? 13.94873 -16.49850 33.12631 1.000 34.77822 477 LEU A O 1
ATOM 1280 N N . GLN A 1 188 ? 13.75258 -17.04258 30.97010 1.000 34.34794 478 GLN A N 1
ATOM 1281 C CA . GLN A 1 188 ? 15.19028 -17.07969 30.75971 1.000 32.55617 478 GLN A CA 1
ATOM 1282 C C . GLN A 1 188 ? 15.68155 -15.67879 30.42328 1.000 25.81301 478 GLN A C 1
ATOM 1283 O O . GLN A 1 188 ? 15.06460 -14.97217 29.61759 1.000 30.43407 478 GLN A O 1
ATOM 1289 N N . VAL A 1 189 ? 16.77817 -15.27333 31.04879 1.000 25.50341 479 VAL A N 1
ATOM 1290 C CA . VAL A 1 189 ? 17.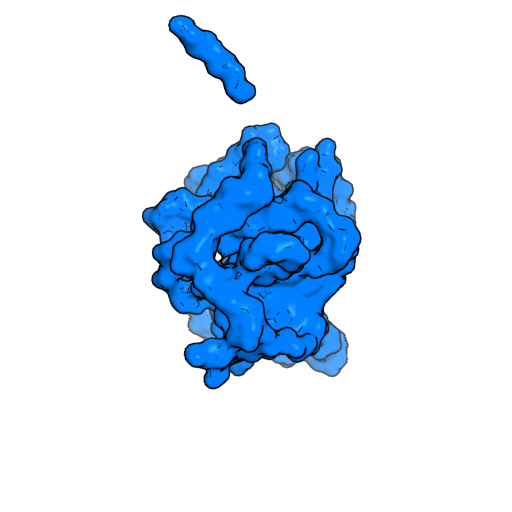36926 -13.95478 30.83855 1.000 31.55311 479 VAL A CA 1
ATOM 1291 C C . VAL A 1 189 ? 18.70921 -14.10377 30.12604 1.000 32.03010 479 VAL A C 1
ATOM 1292 O O . VAL A 1 189 ? 19.47522 -15.03178 30.40438 1.000 25.35918 479 VAL A O 1
ATOM 1296 N N . LYS A 1 190 ? 18.99478 -13.18756 29.21405 1.000 25.08191 480 LYS A N 1
ATOM 1297 C CA . LYS A 1 190 ? 20.30400 -13.10667 28.58101 1.000 25.14103 480 LYS A CA 1
ATOM 1298 C C . LYS A 1 190 ? 20.82051 -11.67410 28.63284 1.000 31.18423 480 LYS A C 1
ATOM 1299 O O . LYS A 1 190 ? 20.06265 -10.72417 28.40264 1.000 30.85544 480 LYS A O 1
ATOM 1305 N N . ILE A 1 191 ? 22.12079 -11.53207 28.93697 1.000 29.98416 481 ILE A N 1
ATOM 1306 C CA . ILE A 1 191 ? 22.81753 -10.25665 28.85441 1.000 27.72226 481 ILE A CA 1
ATOM 1307 C C . ILE A 1 191 ? 23.14637 -9.95262 27.39879 1.000 32.72278 481 ILE A C 1
ATOM 1308 O O . ILE A 1 191 ? 23.58515 -10.83059 26.65054 1.000 39.80821 481 ILE A O 1
ATOM 1313 N N . THR A 1 192 ? 22.95957 -8.70095 26.99541 1.000 34.13817 482 THR A N 1
ATOM 1314 C CA . THR A 1 192 ? 23.21967 -8.27395 25.62911 1.000 33.94111 482 THR A CA 1
ATOM 1315 C C . THR A 1 192 ? 24.42301 -7.34072 25.58259 1.000 35.50163 482 THR A C 1
ATOM 1316 O O . THR A 1 192 ? 24.92070 -6.86935 26.61143 1.000 39.15744 482 THR A O 1
ATOM 1320 N N . ASP A 1 193 ? 24.88750 -7.09061 24.35765 1.000 30.88963 483 ASP A N 1
ATOM 1321 C CA . ASP A 1 193 ? 25.74045 -5.94977 24.04130 1.000 31.68691 483 ASP A CA 1
ATOM 1322 C C . ASP A 1 193 ? 24.97598 -4.63557 24.25003 1.000 33.06862 483 ASP A C 1
ATOM 1323 O O . ASP A 1 193 ? 23.74496 -4.60059 24.27028 1.000 40.09265 483 ASP A O 1
ATOM 1328 N N . ASN A 1 194 ? 25.71297 -3.53274 24.35451 1.000 31.21237 484 ASN A N 1
ATOM 1329 C CA . ASN A 1 194 ? 25.09193 -2.25104 24.67198 1.000 33.79774 484 ASN A CA 1
ATOM 1330 C C . ASN A 1 194 ? 24.86564 -1.36849 23.44854 1.000 32.22738 484 ASN A C 1
ATOM 1331 O O . ASN A 1 194 ? 24.55584 -0.18934 23.60900 1.000 28.49922 484 ASN A O 1
ATOM 1336 N N . ALA A 1 195 ? 24.97410 -1.90906 22.23682 1.000 32.65736 485 ALA A N 1
ATOM 1337 C CA . ALA A 1 195 ? 24.73552 -1.09956 21.04220 1.000 35.01260 485 ALA A CA 1
ATOM 1338 C C . ALA A 1 195 ? 23.32742 -0.50865 21.06217 1.000 37.49888 485 ALA A C 1
ATOM 1339 O O . ALA A 1 195 ? 22.34110 -1.22787 21.24684 1.000 34.32409 485 ALA A O 1
ATOM 1341 N N . LEU A 1 196 ? 23.24739 0.80952 20.87242 1.000 27.04674 486 LEU A N 1
ATOM 1342 C CA . LEU A 1 196 ? 22.05067 1.65767 20.81453 1.000 33.00233 486 LEU A CA 1
ATOM 1343 C C . LEU A 1 196 ? 21.48795 1.95201 22.20710 1.000 34.61123 486 LEU A C 1
ATOM 1344 O O . LEU A 1 196 ? 20.52831 2.73793 22.32206 1.000 31.69916 486 LEU A O 1
ATOM 1349 N N . SER A 1 197 ? 22.07364 1.39305 23.26335 1.000 26.38685 487 SER A N 1
ATOM 1350 C CA . SER A 1 197 ? 21.52985 1.56617 24.60355 1.000 30.77499 487 SER A CA 1
ATOM 1351 C C . SER A 1 197 ? 21.50485 3.03433 25.02552 1.000 26.35822 487 SER A C 1
ATOM 1352 O O . SER A 1 197 ? 20.56542 3.47232 25.69668 1.000 38.58657 487 SER A O 1
ATOM 1355 N N . ARG A 1 198 ? 22.52855 3.80762 24.64556 1.000 29.30923 488 ARG A N 1
ATOM 1356 C CA . ARG A 1 198 ? 22.56744 5.24003 24.96403 1.000 28.11927 488 ARG A CA 1
ATOM 1357 C C . ARG A 1 198 ? 21.50709 6.02402 24.20477 1.000 31.29478 488 ARG A C 1
ATOM 1358 O O . ARG A 1 198 ? 20.98920 7.01452 24.72687 1.000 39.57643 488 ARG A O 1
ATOM 1366 N N . ASP A 1 199 ? 21.14362 5.57831 22.99962 1.000 29.72208 489 ASP A N 1
ATOM 1367 C CA . ASP A 1 199 ? 20.07653 6.21384 22.23038 1.000 30.84326 489 ASP A CA 1
ATOM 1368 C C . ASP A 1 199 ? 18.68407 5.73776 22.64607 1.000 33.22962 489 ASP A C 1
ATOM 1369 O O . ASP A 1 199 ? 17.69745 6.45316 22.43996 1.000 40.39920 489 ASP A O 1
ATOM 1374 N N . LEU A 1 200 ? 18.57707 4.54234 23.20926 1.000 32.09289 490 LEU A N 1
ATOM 1375 C CA . LEU A 1 200 ? 17.28811 3.99687 23.60756 1.000 28.12413 490 LEU A CA 1
ATOM 1376 C C . LEU A 1 200 ? 16.97115 4.25258 25.06874 1.000 31.61925 490 LEU A C 1
ATOM 1377 O O . LEU A 1 200 ? 15.80128 4.26484 25.45319 1.000 34.83260 490 LEU A O 1
ATOM 1382 N N . PHE A 1 201 ? 17.98540 4.41489 25.89895 1.000 34.80819 491 PHE A N 1
ATOM 1383 C CA . PHE A 1 201 ? 17.80365 4.72462 27.31331 1.000 32.64177 491 PHE A CA 1
ATOM 1384 C C . PHE A 1 201 ? 18.64237 5.95814 27.64927 1.000 36.26633 491 PHE A C 1
ATOM 1385 O O . PHE A 1 201 ? 19.54722 5.91253 28.49361 1.000 26.90987 491 PHE A O 1
ATOM 1393 N N . PRO A 1 202 ? 18.38129 7.08486 26.97428 1.000 35.13052 492 PRO A N 1
ATOM 1394 C CA . PRO A 1 202 ? 19.23364 8.26131 27.18270 1.000 32.77077 492 PRO A CA 1
ATOM 1395 C C . PRO A 1 202 ? 19.23864 8.75876 28.62061 1.000 31.96731 492 PRO A C 1
ATOM 1396 O O . PRO A 1 202 ? 20.27996 9.22542 29.09982 1.000 32.07102 492 PRO A O 1
ATOM 1400 N N . MET A 1 203 ? 18.12531 8.62306 29.34263 1.000 31.83129 493 MET A N 1
ATOM 1401 C CA . MET A 1 203 ? 18.05727 9.15244 30.70149 1.000 36.16087 493 MET A CA 1
ATOM 1402 C C . MET A 1 203 ? 19.00026 8.44874 31.67433 1.000 34.83694 493 MET A C 1
ATOM 1403 O O . MET A 1 203 ? 19.24995 8.99897 32.75485 1.000 32.60050 493 MET A O 1
ATOM 1408 N N . ASP A 1 204 ? 19.56951 7.29282 31.30288 1.000 27.17368 494 ASP A N 1
ATOM 1409 C CA . ASP A 1 204 ? 20.49025 6.54632 32.15360 1.000 28.21029 494 ASP A CA 1
ATOM 1410 C C . ASP A 1 204 ? 21.97787 6.80588 31.85920 1.000 33.83318 494 ASP A C 1
ATOM 1411 O O . ASP A 1 204 ? 22.83693 6.14447 32.45523 1.000 29.04028 494 ASP A O 1
ATOM 1416 N N . TYR A 1 205 ? 22.31404 7.73631 30.97051 1.000 34.42948 495 TYR A N 1
ATOM 1417 C CA . TYR A 1 205 ? 23.71352 8.05187 30.70995 1.000 35.31717 495 TYR A CA 1
ATOM 1418 C C . TYR A 1 205 ? 23.93293 9.55232 30.86836 1.000 28.27092 495 TYR A C 1
ATOM 1419 O O . TYR A 1 205 ? 23.11376 10.35366 30.41111 1.000 39.85583 495 TYR A O 1
ATOM 1428 N N . HIS A 1 206 ? 25.02814 9.93319 31.54009 1.000 28.56306 496 HIS A N 1
ATOM 1429 C CA . HIS A 1 206 ? 25.30871 11.33737 31.85208 1.000 46.17527 496 HIS A CA 1
ATOM 1430 C C . HIS A 1 206 ? 26.75824 11.70739 31.54546 1.000 51.69316 496 HIS A C 1
ATOM 1431 O O . HIS A 1 206 ? 27.67698 10.89920 31.72375 1.000 50.50739 496 HIS A O 1
ATOM 1438 N N . CYS A 1 207 ? 26.95159 12.92671 31.05201 1.000 61.31931 497 CYS A N 1
ATOM 1439 C CA . CYS A 1 207 ? 28.27309 13.53591 30.99237 1.000 64.51059 497 CYS A CA 1
ATOM 1440 C C . CYS A 1 207 ? 28.51000 14.29332 32.28709 1.000 63.33762 497 CYS A C 1
ATOM 1441 O O . CYS A 1 207 ? 27.62029 14.98845 32.78135 1.000 75.36803 497 CYS A O 1
ATOM 1444 N N . LEU A 1 208 ? 29.70233 14.14905 32.84139 1.000 52.99485 498 LEU A N 1
ATOM 1445 C CA . LEU A 1 208 ? 29.92204 14.60233 34.20248 1.000 51.46304 498 LEU A CA 1
ATOM 1446 C C . LEU A 1 208 ? 31.16338 15.49595 34.31942 1.000 56.25057 498 LEU A C 1
ATOM 1447 O O . LEU A 1 208 ? 31.51675 16.22697 33.38687 1.000 57.78589 498 LEU A O 1
ATOM 1449 N N . GLU A 1 212 ? 32.11833 12.67147 27.76179 1.000 58.02325 502 GLU A N 1
ATOM 1450 C CA . GLU A 1 212 ? 31.75814 11.26206 27.57460 1.000 57.34704 502 GLU A CA 1
ATOM 1451 C C . GLU A 1 212 ? 30.49452 10.85574 28.36632 1.000 50.49937 502 GLU A C 1
ATOM 1452 O O . GLU A 1 212 ? 30.28912 11.25228 29.50607 1.000 52.36395 502 GLU A O 1
ATOM 1454 N N . ASN A 1 213 ? 29.68428 10.01734 27.73256 1.000 48.21572 503 ASN A N 1
ATOM 1455 C CA . ASN A 1 213 ? 28.30896 9.72142 28.12876 1.000 47.22032 503 ASN A CA 1
ATOM 1456 C C . ASN A 1 213 ? 28.24076 8.37207 28.85550 1.000 40.53010 503 ASN A C 1
ATOM 1457 O O . ASN A 1 213 ? 28.14915 7.32658 28.21542 1.000 38.25401 503 ASN A O 1
ATOM 1462 N N . ARG A 1 214 ? 28.22796 8.39647 30.19303 1.000 32.17963 504 ARG A N 1
ATOM 1463 C CA . ARG A 1 214 ? 28.52631 7.21745 30.98740 1.000 30.07109 504 ARG A CA 1
ATOM 1464 C C . ARG A 1 214 ? 27.36191 6.81256 31.90071 1.000 33.40535 504 ARG A C 1
ATOM 1465 O O . ARG A 1 214 ? 26.57891 7.66353 32.33732 1.000 37.80613 504 ARG A O 1
ATOM 1473 N N . PRO A 1 215 ? 27.22493 5.49594 32.21088 1.000 30.39644 505 PRO A N 1
ATOM 1474 C CA . PRO A 1 215 ? 26.15414 5.00388 33.10407 1.000 29.42409 505 PRO A CA 1
ATOM 1475 C C . PRO A 1 215 ? 26.46223 5.25813 34.57600 1.000 29.51758 505 PRO A C 1
ATOM 1476 O O . PRO A 1 215 ? 26.58671 4.33116 35.38415 1.000 34.76844 505 PRO A O 1
ATOM 1480 N N . VAL A 1 216 ? 26.54482 6.54473 34.92365 1.000 29.72852 506 VAL A N 1
ATOM 1481 C CA . VAL A 1 216 ? 27.05987 7.00224 36.21199 1.000 27.89308 506 VAL A CA 1
ATOM 1482 C C . VAL A 1 216 ? 26.34742 6.30919 37.36483 1.000 32.52518 506 VAL A C 1
ATOM 1483 O O . VAL A 1 216 ? 26.95623 5.96329 38.38472 1.000 35.06897 506 VAL A O 1
ATOM 1487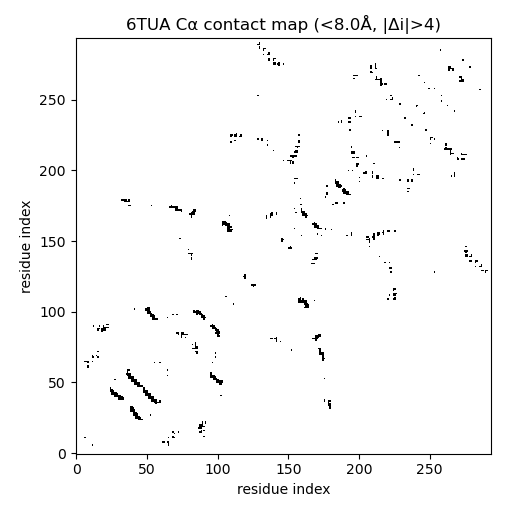 N N . ARG A 1 217 ? 25.04734 6.09091 37.22180 1.000 27.94295 507 ARG A N 1
ATOM 1488 C CA . ARG A 1 217 ? 24.29545 5.52643 38.32283 1.000 32.19237 507 ARG A CA 1
ATOM 1489 C C . ARG A 1 217 ? 24.55911 4.03461 38.53194 1.000 35.37436 507 ARG A C 1
ATOM 1490 O O . ARG A 1 217 ? 24.19398 3.50708 39.59392 1.000 30.78111 507 ARG A O 1
ATOM 1498 N N . TRP A 1 218 ? 25.20590 3.35365 37.57657 1.000 27.52205 508 TRP A N 1
ATOM 1499 C CA . TRP A 1 218 ? 25.55406 1.94295 37.72169 1.000 26.10694 508 TRP A CA 1
ATOM 1500 C C . TRP A 1 218 ? 27.03889 1.72996 37.97243 1.000 34.99098 508 TRP A C 1
ATOM 1501 O O . TRP A 1 218 ? 27.48831 0.58032 37.97458 1.000 38.95504 508 TRP A O 1
ATOM 1512 N N . MET A 1 219 ? 27.82110 2.79556 38.15556 1.000 30.87210 509 MET A N 1
ATOM 1513 C CA . MET A 1 219 ? 29.27078 2.68818 38.04321 1.000 28.32534 509 MET A CA 1
ATOM 1514 C C . MET A 1 219 ? 29.93807 2.67285 39.40695 1.000 34.71112 509 MET A C 1
ATOM 1515 O O . MET A 1 219 ? 29.55694 3.42854 40.30272 1.000 34.92469 509 MET A O 1
ATOM 1520 N N . ALA A 1 220 ? 30.95781 1.83231 39.54617 1.000 27.89606 510 ALA A N 1
ATOM 1521 C CA . ALA A 1 220 ? 31.73773 1.81657 40.77344 1.000 28.51276 510 ALA A CA 1
ATOM 1522 C C . ALA A 1 220 ? 32.48826 3.13115 40.95004 1.000 47.23978 510 ALA A C 1
ATOM 1523 O O . ALA A 1 220 ? 32.85679 3.80443 39.97876 1.000 45.21952 510 ALA A O 1
ATOM 1525 N N . LEU A 1 221 ? 32.72683 3.48467 42.21584 1.000 37.49949 511 LEU A N 1
ATOM 1526 C CA . LEU A 1 221 ? 33.39744 4.74298 42.52499 1.000 36.13890 511 LEU A CA 1
ATOM 1527 C C . LEU A 1 221 ? 34.72957 4.88246 41.78474 1.000 36.22408 511 LEU A C 1
ATOM 1528 O O . LEU A 1 221 ? 35.06661 5.97447 41.31570 1.000 35.91124 511 LEU A O 1
ATOM 1533 N N . GLU A 1 222 ? 35.49229 3.78486 41.64861 1.000 34.66674 512 GLU A N 1
ATOM 1534 C CA . GLU A 1 222 ? 36.77330 3.87322 40.95179 1.000 31.51256 512 GLU A CA 1
ATOM 1535 C C . GLU A 1 222 ? 36.59594 4.04624 39.44695 1.000 39.30286 512 GLU A C 1
ATOM 1536 O O . GLU A 1 222 ? 37.48850 4.58337 38.78675 1.000 39.92372 512 GLU A O 1
ATOM 1542 N N . SER A 1 223 ? 35.47449 3.59261 38.87600 1.000 43.08982 513 SER A N 1
ATOM 1543 C CA . SER A 1 223 ? 35.22412 3.88787 37.46579 1.000 38.83840 513 SER A CA 1
ATOM 1544 C C . SER A 1 223 ? 34.86270 5.35285 37.28663 1.000 37.94367 513 SER A C 1
ATOM 1545 O O . SER A 1 223 ? 35.29681 5.99483 36.32485 1.000 36.57532 513 SER A O 1
ATOM 1548 N N . LEU A 1 224 ? 34.07664 5.89672 38.21377 1.000 42.00862 514 LEU A N 1
ATOM 1549 C CA . LEU A 1 224 ? 33.72581 7.31067 38.16166 1.000 40.89590 514 LEU A CA 1
ATOM 1550 C C . LEU A 1 224 ? 34.96640 8.20153 38.25032 1.000 40.50124 514 LEU A C 1
ATOM 1551 O O . LEU A 1 224 ? 35.12172 9.15251 37.47650 1.000 36.66101 514 LEU A O 1
ATOM 1556 N N . VAL A 1 225 ? 35.85743 7.90557 39.18798 1.000 36.21041 515 VAL A N 1
ATOM 1557 C CA . VAL A 1 225 ? 36.95244 8.80681 39.52328 1.000 33.08821 515 VAL A CA 1
ATOM 1558 C C . VAL A 1 225 ? 38.18013 8.56426 38.65279 1.000 39.91738 515 VAL A C 1
ATOM 1559 O O . VAL A 1 225 ? 38.81313 9.51239 38.18101 1.000 44.70980 515 VAL A O 1
ATOM 1563 N N . ASN A 1 226 ? 38.54447 7.30624 38.42283 1.000 40.42324 516 ASN A N 1
ATOM 1564 C CA . ASN A 1 226 ? 39.80611 6.98010 37.77666 1.000 33.52162 516 ASN A CA 1
ATOM 1565 C C . ASN A 1 226 ? 39.61797 6.35953 36.41030 1.000 32.87243 516 ASN A C 1
ATOM 1566 O O . ASN A 1 226 ? 40.60767 5.98653 35.77580 1.000 40.55767 516 ASN A O 1
ATOM 1571 N N . ASN A 1 227 ? 38.37456 6.21823 35.95574 1.000 45.19017 517 ASN A N 1
ATOM 1572 C CA . ASN A 1 227 ? 38.05470 5.58368 34.67980 1.000 39.78706 517 ASN A CA 1
ATOM 1573 C C . ASN A 1 227 ? 38.54060 4.13235 34.60957 1.000 42.92965 517 ASN A C 1
ATOM 1574 O O . ASN A 1 227 ? 38.81593 3.62683 33.52265 1.000 45.44205 517 ASN A O 1
ATOM 1579 N N . GLU A 1 228 ? 38.62886 3.44723 35.75725 1.000 36.09464 518 GLU A N 1
ATOM 1580 C CA . GLU A 1 228 ? 39.07578 2.05762 35.81486 1.000 37.24782 518 GLU A CA 1
ATOM 1581 C C . GLU A 1 228 ? 37.88371 1.10164 35.79381 1.000 35.69340 518 GLU A C 1
ATOM 1582 O O . GLU A 1 228 ? 36.92987 1.26516 36.55952 1.000 38.02983 518 GLU A O 1
ATOM 1588 N N . PHE A 1 229 ? 37.94864 0.09258 34.93251 1.000 42.22032 519 PHE A N 1
ATOM 1589 C CA . PHE A 1 229 ? 36.90581 -0.91961 34.83182 1.000 29.16630 519 PHE A CA 1
ATOM 1590 C C . PHE A 1 229 ? 37.51912 -2.29661 35.01337 1.000 32.40627 519 PHE A C 1
ATOM 1591 O O . PHE A 1 229 ? 38.66932 -2.53332 34.64824 1.000 36.30740 519 PHE A O 1
ATOM 1599 N N . SER A 1 230 ? 36.74127 -3.19385 35.60557 1.000 40.33669 520 SER A N 1
ATOM 1600 C CA . SER A 1 230 ? 37.18517 -4.54353 35.92415 1.000 40.18669 520 SER A CA 1
ATOM 1601 C C . SER A 1 230 ? 35.95053 -5.38204 36.21574 1.000 33.55004 520 SER A C 1
ATOM 1602 O O . SER A 1 230 ? 34.83960 -4.86444 36.31750 1.000 38.79496 520 SER A O 1
ATOM 1605 N N . SER A 1 231 ? 36.15742 -6.68329 36.39551 1.000 35.74014 521 SER A N 1
ATOM 1606 C CA . SER A 1 231 ? 35.04070 -7.51933 36.81555 1.000 35.07520 521 SER A CA 1
ATOM 1607 C C . SER A 1 231 ? 34.45481 -7.04495 38.13618 1.000 34.95233 521 SER A C 1
ATOM 1608 O O . SER A 1 231 ? 33.24051 -7.16156 38.35480 1.000 31.31828 521 SER A O 1
ATOM 1611 N N . ALA A 1 232 ? 35.28951 -6.47432 39.01119 1.000 30.08640 522 ALA A N 1
ATOM 1612 C CA . ALA A 1 232 ? 34.78443 -6.00549 40.29450 1.000 33.43911 522 ALA A CA 1
ATOM 1613 C C . ALA A 1 232 ? 33.89854 -4.78044 40.12722 1.000 34.18172 522 ALA A C 1
ATOM 1614 O O . ALA A 1 232 ? 32.98980 -4.55389 40.93222 1.000 39.24279 522 ALA A O 1
ATOM 1616 N N . SER A 1 233 ? 34.13632 -3.98087 39.10001 1.000 31.59264 523 SER A N 1
ATOM 1617 C CA . SER A 1 233 ? 33.21367 -2.88627 38.86949 1.000 32.99269 523 SER A CA 1
ATOM 1618 C C . SER A 1 233 ? 31.98678 -3.39194 38.13391 1.000 33.10126 523 SER A C 1
ATOM 1619 O O . SER A 1 233 ? 30.88015 -2.90132 38.37988 1.000 29.54764 523 SER A O 1
ATOM 1622 N N . ASP A 1 234 ? 32.16220 -4.40299 37.27218 1.000 26.91098 524 ASP A N 1
ATOM 1623 C CA . ASP A 1 234 ? 31.02419 -5.19717 36.78802 1.000 28.35174 524 ASP A CA 1
ATOM 1624 C C . ASP A 1 234 ? 30.17464 -5.73700 37.94052 1.000 32.18417 524 ASP A C 1
ATOM 1625 O O . ASP A 1 234 ? 28.94416 -5.76080 37.85750 1.000 25.81905 524 ASP A O 1
ATOM 1630 N N . VAL A 1 235 ? 30.81638 -6.19728 39.01528 1.000 26.66624 525 VAL A N 1
ATOM 1631 C CA . VAL A 1 235 ? 30.06999 -6.69993 40.15964 1.000 26.65691 525 VAL A CA 1
ATOM 1632 C C . VAL A 1 235 ? 29.30394 -5.56964 40.84827 1.000 34.69175 525 VAL A C 1
ATOM 1633 O O . VAL A 1 235 ? 28.16817 -5.75742 41.29956 1.000 37.26715 525 VAL A O 1
ATOM 1637 N N . TRP A 1 236 ? 29.90964 -4.38944 40.95947 1.000 26.88036 526 TRP A N 1
ATOM 1638 C CA . TRP A 1 236 ? 29.18364 -3.23392 41.49087 1.000 31.50854 526 TRP A CA 1
ATOM 1639 C C . TRP A 1 236 ? 27.90688 -2.98989 40.68968 1.000 39.43776 526 TRP A C 1
ATOM 1640 O O . TRP A 1 236 ? 26.81323 -2.81689 41.25585 1.000 27.38457 526 TRP A O 1
ATOM 1651 N N . ALA A 1 237 ? 28.02892 -2.98020 39.36065 1.000 26.03708 527 ALA A N 1
ATOM 1652 C CA . ALA A 1 237 ? 26.85848 -2.75493 38.52364 1.000 30.95729 527 ALA A CA 1
ATOM 1653 C C . ALA A 1 237 ? 25.84855 -3.89384 38.64909 1.000 28.83543 527 ALA A C 1
ATOM 1654 O O . ALA A 1 237 ? 24.63730 -3.65949 38.56221 1.000 34.38047 527 ALA A O 1
ATOM 1656 N N . PHE A 1 238 ? 26.31640 -5.12498 38.85951 1.000 25.94032 528 PHE A N 1
ATOM 1657 C CA . PHE A 1 238 ? 25.39172 -6.21032 39.16232 1.000 25.17230 528 PHE A CA 1
ATOM 1658 C C . PHE A 1 238 ? 24.56497 -5.89628 40.41120 1.000 29.23547 528 PHE A C 1
ATOM 1659 O O . PHE A 1 238 ? 23.34082 -6.08833 40.42662 1.000 28.31910 528 PHE A O 1
ATOM 1667 N N . GLY A 1 239 ? 25.22159 -5.41068 41.46689 1.000 25.70714 529 GLY A N 1
ATOM 1668 C CA . GLY A 1 239 ? 24.49221 -4.96367 42.64604 1.000 25.94160 529 GLY A CA 1
ATOM 1669 C C . GLY A 1 239 ? 23.37713 -3.97587 42.33555 1.000 25.76631 529 GLY A C 1
ATOM 1670 O O . GLY A 1 239 ? 22.26928 -4.08487 42.85862 1.000 27.74792 529 GLY A O 1
ATOM 1671 N N . VAL A 1 240 ? 23.65412 -2.98623 41.48819 1.000 30.31305 530 VAL A N 1
ATOM 1672 C CA . VAL A 1 240 ? 22.59543 -2.04841 41.12694 1.000 25.59668 530 VAL A CA 1
ATOM 1673 C C . VAL A 1 240 ? 21.53750 -2.75879 40.29265 1.000 31.29463 530 VAL A C 1
ATOM 1674 O O . VAL A 1 240 ? 20.33774 -2.52854 40.46091 1.000 36.82056 530 VAL A O 1
ATOM 1678 N N . THR A 1 241 ? 21.96085 -3.66011 39.40506 1.000 24.92991 531 THR A N 1
ATOM 1679 C CA . THR A 1 241 ? 21.00174 -4.41664 38.60461 1.000 27.02520 531 THR A CA 1
ATOM 1680 C C . THR A 1 241 ? 20.14511 -5.32990 39.47340 1.000 24.72426 531 THR A C 1
ATOM 1681 O O . THR A 1 241 ? 18.95903 -5.52340 39.20335 1.000 24.66727 531 THR A O 1
ATOM 1685 N N . LEU A 1 242 ? 20.72499 -5.89904 40.52041 1.000 24.93057 532 LEU A N 1
ATOM 1686 C CA . LEU A 1 242 ? 19.90496 -6.62461 41.48341 1.000 32.75459 532 LEU A CA 1
ATOM 1687 C C . LEU A 1 242 ? 18.89739 -5.69960 42.16896 1.000 36.24248 532 LEU A C 1
ATOM 1688 O O . LEU A 1 242 ? 17.76800 -6.11152 42.45388 1.000 43.43434 532 LEU A O 1
ATOM 1693 N N . TRP A 1 243 ? 19.27094 -4.43925 42.41297 1.000 32.37565 533 TRP A N 1
ATOM 1694 C CA . TRP A 1 243 ? 18.32318 -3.48262 42.98389 1.000 32.25022 533 TRP A CA 1
ATOM 1695 C C . TRP A 1 243 ? 17.22047 -3.15166 41.98945 1.000 32.31258 533 TRP A C 1
ATOM 1696 O O . TRP A 1 243 ? 16.05836 -2.98136 42.37640 1.000 34.98970 533 TRP A O 1
ATOM 1707 N N . GLU A 1 244 ? 17.57043 -3.04718 40.70230 1.000 27.69411 534 GLU A N 1
ATOM 1708 C CA . GLU A 1 244 ? 16.55378 -2.85634 39.67432 1.000 35.50914 534 GLU A CA 1
ATOM 1709 C C . GLU A 1 244 ? 15.52459 -3.97393 39.71352 1.000 35.96618 534 GLU A C 1
ATOM 1710 O O . GLU A 1 244 ? 14.31340 -3.73059 39.62765 1.000 37.14142 534 GLU A O 1
ATOM 1716 N N . LEU A 1 245 ? 15.99357 -5.20676 39.84419 1.000 25.02193 535 LEU A N 1
ATOM 1717 C CA . LEU A 1 245 ? 15.08626 -6.33980 39.89466 1.000 25.08773 535 LEU A CA 1
ATOM 1718 C C . LEU A 1 245 ? 14.13689 -6.23451 41.08244 1.000 30.81104 535 LEU A C 1
ATOM 1719 O O . LEU A 1 245 ? 12.91693 -6.35480 40.92604 1.000 31.89183 535 LEU A O 1
ATOM 1724 N N . MET A 1 246 ? 14.67150 -5.97639 42.27738 1.000 29.74898 536 MET A N 1
ATOM 1725 C CA . MET A 1 246 ? 13.82148 -5.99790 43.46723 1.000 26.17158 536 MET A CA 1
ATOM 1726 C C . MET A 1 246 ? 12.87289 -4.80017 43.55154 1.000 29.61124 536 MET A C 1
ATOM 1727 O O . MET A 1 246 ? 11.93241 -4.83399 44.34303 1.000 38.11691 536 MET A O 1
ATOM 1732 N N . THR A 1 247 ? 13.09174 -3.74406 42.77487 1.000 31.37051 537 THR A N 1
ATOM 1733 C CA . THR A 1 247 ? 12.17931 -2.60741 42.73366 1.000 33.39254 537 THR A CA 1
ATOM 1734 C C . THR A 1 247 ? 11.33847 -2.59643 41.46974 1.000 36.31731 537 THR A C 1
ATOM 1735 O O . THR A 1 247 ? 10.68135 -1.58836 41.17796 1.000 31.72720 537 THR A O 1
ATOM 1739 N N . LEU A 1 248 ? 11.38581 -3.67053 40.68748 1.000 35.22275 538 LEU A N 1
ATOM 1740 C CA . LEU A 1 248 ? 10.66357 -3.74386 39.41864 1.000 35.00770 538 LEU A CA 1
ATOM 1741 C C . LEU A 1 248 ? 11.04238 -2.59245 38.48163 1.000 36.99472 538 LEU A C 1
ATOM 1742 O O . LEU A 1 248 ? 10.18980 -1.98596 37.83372 1.000 43.14234 538 LEU A O 1
ATOM 1747 N N . GLY A 1 249 ? 12.33610 -2.28706 38.42049 1.000 30.85383 539 GLY A N 1
ATOM 1748 C CA . GLY A 1 249 ? 12.85713 -1.38021 37.42361 1.000 34.05168 539 GLY A CA 1
ATOM 1749 C C . GLY A 1 249 ? 12.90480 0.07673 37.81602 1.000 32.66379 539 GLY A C 1
ATOM 1750 O O . GLY A 1 249 ? 12.80881 0.94725 36.94451 1.000 33.05260 539 GLY A O 1
ATOM 1751 N N . GLN A 1 250 ? 13.03727 0.38038 39.09427 1.000 35.07905 540 GLN A N 1
ATOM 1752 C CA . GLN A 1 250 ? 13.13466 1.77535 39.49636 1.000 26.77069 540 GLN A CA 1
ATOM 1753 C C . GLN A 1 250 ? 14.45582 2.34862 39.01440 1.000 26.69106 540 GLN A C 1
ATOM 1754 O O . GLN A 1 250 ? 15.50432 1.70840 39.15556 1.000 33.52839 540 GLN A O 1
ATOM 1760 N N . THR A 1 251 ? 14.40188 3.54292 38.42212 1.000 26.87807 541 THR A N 1
ATOM 1761 C CA . THR A 1 251 ? 15.6089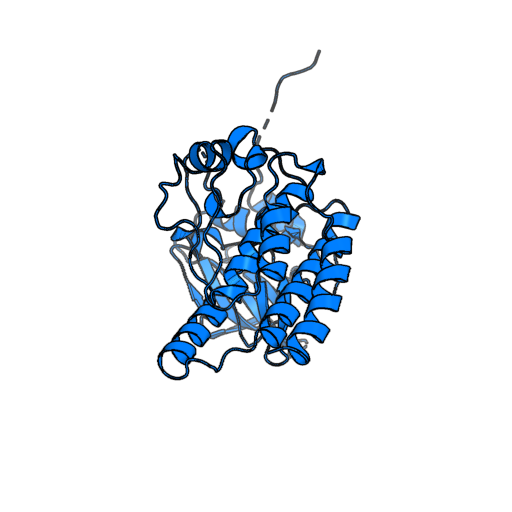7 4.33244 38.19893 1.000 26.90667 541 THR A CA 1
ATOM 1762 C C . THR A 1 251 ? 16.30804 4.58139 39.52914 1.000 34.32600 541 THR A C 1
ATOM 1763 O O . THR A 1 251 ? 15.70104 5.17763 40.44184 1.000 36.33882 541 THR A O 1
ATOM 1767 N N . PRO A 1 252 ? 17.56275 4.18441 39.67535 1.000 26.88508 542 PRO A N 1
ATOM 1768 C CA . PRO A 1 252 ? 18.26934 4.38176 40.93882 1.000 34.91835 542 PRO A CA 1
ATOM 1769 C C . PRO A 1 252 ? 18.77783 5.80668 41.09218 1.000 32.94686 542 PRO A C 1
ATOM 1770 O O . PRO A 1 252 ? 19.06672 6.49904 40.11473 1.000 36.07886 542 PRO A O 1
ATOM 1774 N N . TYR A 1 253 ? 18.87694 6.24226 42.34920 1.000 34.34964 543 TYR A N 1
ATOM 1775 C CA . TYR A 1 253 ? 19.52720 7.51211 42.69294 1.000 38.86625 543 TYR A CA 1
ATOM 1776 C C . TYR A 1 253 ? 18.83022 8.70133 42.02923 1.000 38.08902 543 TYR A C 1
ATOM 1777 O O . TYR A 1 253 ? 19.47983 9.65648 41.59506 1.000 38.90996 543 TYR A O 1
ATOM 1786 N N . VAL A 1 254 ? 17.49795 8.63449 41.93714 1.000 31.94118 544 VAL A N 1
ATOM 1787 C CA . VAL A 1 254 ? 16.72798 9.71854 41.32290 1.000 33.21909 544 VAL A CA 1
ATOM 1788 C C . VAL A 1 254 ? 16.93961 11.03435 42.06941 1.000 37.61095 544 VAL A C 1
ATOM 1789 O O . VAL A 1 254 ? 17.02118 12.10187 41.45824 1.000 31.29360 544 VAL A O 1
ATOM 1793 N N . ASP A 1 255 ? 17.05219 10.97685 43.39256 1.000 34.14960 545 ASP A N 1
ATOM 1794 C CA . ASP A 1 255 ? 17.21401 12.15927 44.22676 1.000 33.14783 545 ASP A CA 1
ATOM 1795 C C . ASP A 1 255 ? 18.63212 12.73110 44.22676 1.000 40.14900 545 ASP A C 1
ATOM 1796 O O . ASP A 1 255 ? 18.87707 13.68893 44.96240 1.000 44.66600 545 ASP A O 1
ATOM 1801 N N . ILE A 1 256 ? 19.57310 12.17221 43.45911 1.000 45.13408 546 ILE A N 1
ATOM 1802 C CA . ILE A 1 256 ? 20.98965 12.52887 43.54367 1.000 32.02581 546 ILE A CA 1
ATOM 1803 C C . ILE A 1 256 ? 21.46177 13.06541 42.19749 1.000 36.56072 546 ILE A C 1
ATOM 1804 O O . ILE A 1 256 ? 21.31702 12.38989 41.17477 1.000 32.43592 546 ILE A O 1
ATOM 1809 N N . ASP A 1 257 ? 22.05661 14.25754 42.20079 1.000 35.55814 547 ASP A N 1
ATOM 1810 C CA . ASP A 1 257 ? 22.57479 14.81705 40.95915 1.000 40.99159 547 ASP A CA 1
ATOM 1811 C C . ASP A 1 257 ? 23.79140 14.02028 40.47977 1.000 39.54444 547 ASP A C 1
ATOM 1812 O O . ASP A 1 257 ? 24.75089 13.83317 41.24049 1.000 37.58274 547 ASP A O 1
ATOM 1817 N N . PRO A 1 258 ? 23.80663 13.57051 39.22830 1.000 39.67937 548 PRO A N 1
ATOM 1818 C CA . PRO A 1 258 ? 24.94559 12.77143 38.73361 1.000 41.35476 548 PRO A CA 1
ATOM 1819 C C . PRO A 1 258 ? 26.32865 13.36886 38.99526 1.000 40.72337 548 PRO A C 1
ATOM 1820 O O . PRO A 1 258 ? 27.27610 12.61279 39.24451 1.000 40.80993 548 PRO A O 1
ATOM 1824 N N . PHE A 1 259 ? 26.47512 14.69260 38.97164 1.000 39.47192 549 PHE A N 1
ATOM 1825 C CA . PHE A 1 259 ? 27.74956 15.31360 39.32742 1.000 34.64111 549 PHE A CA 1
ATOM 1826 C C . PHE A 1 259 ? 28.14156 15.07214 40.77317 1.000 36.01637 549 PHE A C 1
ATOM 1827 O O . PHE A 1 259 ? 29.32239 15.17930 41.10565 1.000 38.30883 549 PHE A O 1
ATOM 1835 N N . GLU A 1 260 ? 27.19364 14.76337 41.64721 1.000 38.44924 550 GLU A N 1
ATOM 1836 C CA . GLU A 1 260 ? 27.52256 14.51897 43.03774 1.000 37.24822 550 GLU A CA 1
ATOM 1837 C C . GLU A 1 260 ? 27.48002 13.03465 43.37468 1.000 40.10490 550 GLU A C 1
ATOM 1838 O O . GLU A 1 260 ? 27.58205 12.65977 44.55157 1.000 33.32183 550 GLU A O 1
ATOM 1841 N N . MET A 1 261 ? 27.36499 12.17945 42.35494 1.000 35.55852 551 MET A N 1
ATOM 1842 C CA . MET A 1 261 ? 27.29847 10.74420 42.59456 1.000 31.37453 551 MET A CA 1
ATOM 1843 C C . MET A 1 261 ? 28.56657 10.24014 43.28260 1.000 37.57705 551 MET A C 1
ATOM 1844 O O . MET A 1 261 ? 28.49223 9.47489 44.25444 1.000 33.28699 551 MET A O 1
ATOM 1849 N N . ALA A 1 262 ? 29.73848 10.69629 42.82658 1.000 37.29191 552 ALA A N 1
ATOM 1850 C CA . ALA A 1 262 ? 30.99268 10.25364 43.42986 1.000 34.95140 552 ALA A CA 1
ATOM 1851 C C . ALA A 1 262 ? 31.12617 10.73613 44.86714 1.000 37.29844 552 ALA A C 1
ATOM 1852 O O . ALA A 1 262 ? 31.48760 9.95678 45.75689 1.000 37.39557 552 ALA A O 1
ATOM 1854 N N . ALA A 1 263 ? 30.86293 12.02781 45.10798 1.000 34.13412 553 ALA A N 1
ATOM 1855 C CA . ALA A 1 263 ? 30.91816 12.56780 46.46562 1.000 35.11378 553 ALA A CA 1
ATOM 1856 C C . ALA A 1 263 ? 29.98873 11.80990 47.41318 1.000 34.81582 553 ALA A C 1
ATOM 1857 O O . ALA A 1 263 ? 30.37647 11.46959 48.53421 1.000 39.37942 553 ALA A O 1
ATOM 1859 N N . TYR A 1 264 ? 28.75563 11.54180 46.97479 1.000 34.06019 554 TYR A N 1
ATOM 1860 C CA . TYR A 1 264 ? 27.78667 10.82082 47.79552 1.000 39.14841 554 TYR A CA 1
ATOM 1861 C C . TYR A 1 264 ? 28.26988 9.40562 48.11263 1.000 41.59634 554 TYR A C 1
ATOM 1862 O O . TYR A 1 264 ? 28.07030 8.90485 49.22876 1.000 40.50486 554 TYR A O 1
ATOM 1871 N N . LEU A 1 265 ? 28.91836 8.74469 47.14643 1.000 36.10663 555 LEU A N 1
ATOM 1872 C CA . LEU A 1 265 ? 29.45174 7.40645 47.40261 1.000 37.37014 555 LEU A CA 1
ATOM 1873 C C . LEU A 1 265 ? 30.63146 7.44641 48.37087 1.000 40.21554 555 LEU A C 1
ATOM 1874 O O . LEU A 1 265 ? 30.73157 6.59672 49.26355 1.000 40.71564 555 LEU A O 1
ATOM 1879 N N . LYS A 1 266 ? 31.54830 8.40869 48.19093 1.000 35.69864 556 LYS A N 1
ATOM 1880 C CA . LYS A 1 266 ? 32.67196 8.56279 49.11057 1.000 36.94291 556 LYS A CA 1
ATOM 1881 C C . LYS A 1 266 ? 32.19326 8.77553 50.54431 1.000 41.00980 556 LYS A C 1
ATOM 1882 O O . LYS A 1 266 ? 32.73952 8.18948 51.48620 1.000 46.26901 556 LYS A O 1
ATOM 1886 N N . ASP A 1 267 ? 31.18168 9.60506 50.73422 1.000 45.61562 557 ASP A N 1
ATOM 1887 C CA . ASP A 1 267 ? 30.67134 9.83852 52.08740 1.000 52.98257 557 ASP A CA 1
ATOM 1888 C C . ASP A 1 267 ? 29.88156 8.66696 52.64088 1.000 53.24547 557 ASP A C 1
ATOM 1889 O O . ASP A 1 267 ? 29.23475 8.82418 53.68347 1.000 52.90765 557 ASP A O 1
ATOM 1894 N N . GLY A 1 268 ? 29.91492 7.52195 51.96008 1.000 47.51711 558 GLY A N 1
ATOM 1895 C CA . GLY A 1 268 ? 29.40956 6.29095 52.52123 1.000 44.57690 558 GLY A CA 1
ATOM 1896 C C . GLY A 1 268 ? 27.92703 6.08253 52.39518 1.000 43.35406 558 GLY A C 1
ATOM 1897 O O . GLY A 1 268 ? 27.36500 5.28114 53.13693 1.000 52.36708 558 GLY A O 1
ATOM 1898 N N . TYR A 1 269 ? 27.26849 6.78168 51.49200 1.000 43.60723 559 TYR A N 1
ATOM 1899 C CA . TYR A 1 269 ? 25.83269 6.64523 51.33660 1.000 33.18560 559 TYR A CA 1
ATOM 1900 C C . TYR A 1 269 ? 25.50456 5.66852 50.22058 1.000 41.21854 559 TYR A C 1
ATOM 1901 O O . TYR A 1 269 ? 26.20209 5.58651 49.20820 1.000 31.58888 559 TYR A O 1
ATOM 1910 N N . ARG A 1 270 ? 24.42317 4.92704 50.40830 1.000 44.12843 560 ARG A N 1
ATOM 1911 C CA . ARG A 1 270 ? 23.99059 3.98311 49.39677 1.000 42.53194 560 ARG A CA 1
ATOM 1912 C C . ARG A 1 270 ? 22.48539 4.09151 49.21694 1.000 39.05997 560 ARG A C 1
ATOM 1913 O O . ARG A 1 270 ? 21.76877 4.66060 50.04078 1.000 49.56714 560 ARG A O 1
ATOM 1921 N N . ILE A 1 271 ? 22.01681 3.50771 48.11816 1.000 30.74065 561 ILE A N 1
ATOM 1922 C CA . ILE A 1 271 ? 20.61074 3.53248 47.79512 1.000 31.11311 561 ILE A CA 1
ATOM 1923 C C . ILE A 1 271 ? 19.82145 2.80801 48.88244 1.000 35.84957 561 ILE A C 1
ATOM 1924 O O . ILE A 1 271 ? 20.36057 1.98880 49.63310 1.000 44.07475 561 ILE A O 1
ATOM 1929 N N . ALA A 1 272 ? 18.54686 3.14950 49.00660 1.000 35.59760 562 ALA A N 1
ATOM 1930 C CA . ALA A 1 272 ? 17.75425 2.61992 50.10377 1.000 37.91307 562 ALA A CA 1
ATOM 1931 C C . ALA A 1 272 ? 17.26740 1.21343 49.77420 1.000 41.50367 562 ALA A C 1
ATOM 1932 O O . ALA A 1 272 ? 17.06855 0.85225 48.61025 1.000 40.36885 562 ALA A O 1
ATOM 1934 N N . GLN A 1 273 ? 17.11373 0.41191 50.81770 1.000 39.64359 563 GLN A N 1
ATOM 1935 C CA . GLN A 1 273 ? 16.67117 -0.96566 50.66298 1.000 34.11104 563 GLN A CA 1
ATOM 1936 C C . GLN A 1 273 ? 15.26835 -1.01013 50.06817 1.000 31.67509 563 GLN A C 1
ATOM 1937 O O . GLN A 1 273 ? 14.34914 -0.39270 50.61996 1.000 30.35367 563 GLN A O 1
ATOM 1943 N N . PRO A 1 274 ? 15.04893 -1.74928 48.98178 1.000 37.10415 564 PRO A N 1
ATOM 1944 C CA . PRO A 1 274 ? 13.69663 -1.86718 48.43204 1.000 28.61612 564 PRO A CA 1
ATOM 1945 C C . PRO A 1 274 ? 12.70926 -2.36796 49.47926 1.000 44.67081 564 PRO A C 1
ATOM 1946 O O . PRO A 1 274 ? 13.05007 -3.15436 50.36548 1.000 43.17990 564 PRO A O 1
ATOM 1950 N N . ILE A 1 275 ? 11.47877 -1.86332 49.38658 1.000 48.72990 565 ILE A N 1
ATOM 1951 C CA . ILE A 1 275 ? 10.40329 -2.36321 50.22861 1.000 55.34420 565 ILE A CA 1
ATOM 1952 C C . ILE A 1 275 ? 10.20623 -3.85212 49.96802 1.000 53.48144 565 ILE A C 1
ATOM 1953 O O . ILE A 1 275 ? 10.26226 -4.31892 48.82041 1.000 43.97001 565 ILE A O 1
ATOM 1957 N N . ASN A 1 276 ? 10.00645 -4.60776 51.04962 1.000 57.47647 566 ASN A N 1
ATOM 1958 C CA . ASN A 1 276 ? 9.66073 -6.02815 51.04601 1.000 58.49713 566 ASN A CA 1
ATOM 1959 C C . ASN A 1 276 ? 10.80462 -6.93688 50.59484 1.000 54.74982 566 ASN A C 1
ATOM 1960 O O . ASN A 1 276 ? 10.59034 -8.13286 50.41686 1.000 67.65593 566 ASN A O 1
ATOM 1962 N N . CYS A 1 277 ? 12.02154 -6.40445 50.41466 1.000 47.38161 567 CYS A N 1
ATOM 1963 C CA . CYS A 1 277 ? 13.25490 -7.11606 50.09216 1.000 47.06520 567 CYS A CA 1
ATOM 1964 C C . CYS A 1 277 ? 13.95133 -7.55133 51.38141 1.000 49.31385 567 CYS A C 1
ATOM 1965 O O . CYS A 1 277 ? 14.19759 -6.70861 52.25349 1.000 50.13633 567 CYS A O 1
ATOM 1968 N N . PRO A 1 278 ? 14.26685 -8.84302 51.54496 1.000 42.69891 568 PRO A N 1
ATOM 1969 C CA . PRO A 1 278 ? 14.86154 -9.31506 52.80853 1.000 35.15270 568 PRO A CA 1
ATOM 1970 C C . PRO A 1 278 ? 16.14954 -8.58449 53.13306 1.000 30.06472 568 PRO A C 1
ATOM 1971 O O . PRO A 1 278 ? 16.93866 -8.27496 52.24426 1.000 42.57503 568 PRO A O 1
ATOM 1975 N N . ASP A 1 279 ? 16.35547 -8.31023 54.42320 1.000 32.15078 569 ASP A N 1
ATOM 1976 C CA . ASP A 1 279 ? 17.61883 -7.72955 54.87750 1.000 33.18920 569 ASP A CA 1
ATOM 1977 C C . ASP A 1 279 ? 18.81455 -8.46629 54.28870 1.000 33.19255 569 ASP A C 1
ATOM 1978 O O . ASP A 1 279 ? 19.75498 -7.84417 53.77865 1.000 40.11909 569 ASP A O 1
ATOM 1983 N N . GLU A 1 280 ? 18.78465 -9.80161 54.34202 1.000 31.59162 570 GLU A N 1
ATOM 1984 C CA . GLU A 1 280 ? 19.92793 -10.61339 53.92758 1.000 34.85149 570 GLU A CA 1
ATOM 1985 C C . GLU A 1 280 ? 20.22569 -10.48423 52.44002 1.000 29.73853 570 GLU A C 1
ATOM 1986 O O . GLU A 1 280 ? 21.38639 -10.58979 52.03358 1.000 38.25067 570 GLU A O 1
ATOM 1992 N N . LEU A 1 281 ? 19.20393 -10.28576 51.61309 1.000 32.52909 571 LEU A N 1
ATOM 1993 C CA . LEU A 1 281 ? 19.45030 -10.07218 50.19169 1.000 33.84301 571 LEU A CA 1
ATOM 1994 C C . LEU A 1 281 ? 19.95469 -8.66261 49.92619 1.000 34.35530 571 LEU A C 1
ATOM 1995 O O . LEU A 1 281 ? 20.79706 -8.45506 49.05182 1.000 41.98881 571 LEU A O 1
ATOM 2000 N N . PHE A 1 282 ? 19.45719 -7.67839 50.66936 1.000 33.68573 572 PHE A N 1
ATOM 2001 C CA . PHE A 1 282 ? 20.02057 -6.34332 50.54815 1.000 31.96637 572 PHE A CA 1
ATOM 2002 C C . PHE A 1 282 ? 21.48930 -6.31900 50.97646 1.000 38.91404 572 PHE A C 1
ATOM 2003 O O . PHE A 1 282 ? 22.28891 -5.54232 50.42668 1.000 32.49907 572 PHE A O 1
ATOM 2011 N N . ALA A 1 283 ? 21.86790 -7.17175 51.93698 1.000 29.54358 573 ALA A N 1
ATOM 2012 C CA . ALA A 1 283 ? 23.27012 -7.25330 52.33716 1.000 32.68659 573 ALA A CA 1
ATOM 2013 C C . ALA A 1 283 ? 24.14962 -7.73231 51.18346 1.000 34.48910 573 ALA A C 1
ATOM 2014 O O . ALA A 1 283 ? 25.27931 -7.25709 51.01088 1.000 41.54844 573 ALA A O 1
ATOM 2016 N N . VAL A 1 284 ? 23.64622 -8.67255 50.38421 1.000 33.45944 574 VAL A N 1
ATOM 2017 C CA . VAL A 1 284 ? 24.36402 -9.10383 49.19127 1.000 33.08149 574 VAL A CA 1
ATOM 2018 C C . VAL A 1 284 ? 24.59763 -7.92505 48.25502 1.000 34.52702 574 VAL A C 1
ATOM 2019 O O . VAL A 1 284 ? 25.71691 -7.71222 47.77226 1.000 39.37081 574 VAL A O 1
ATOM 2023 N N . MET A 1 285 ? 23.55146 -7.13714 47.97445 1.000 34.34764 575 MET A N 1
ATOM 2024 C CA . MET A 1 285 ? 23.78203 -6.03977 47.03736 1.000 38.22924 575 MET A CA 1
ATOM 2025 C C . MET A 1 285 ? 24.63538 -4.93368 47.66333 1.000 37.52274 575 MET A C 1
ATOM 2026 O O . MET A 1 285 ? 25.41084 -4.27881 46.95416 1.000 38.91754 575 MET A O 1
ATOM 2031 N N . ALA A 1 286 ? 24.58937 -4.76730 48.98198 1.000 30.53150 576 ALA A N 1
ATOM 2032 C CA . ALA A 1 286 ? 25.51893 -3.83265 49.61227 1.000 43.65359 576 ALA A CA 1
ATOM 2033 C C . ALA A 1 286 ? 26.95214 -4.32610 49.48259 1.000 44.47912 576 ALA A C 1
ATOM 2034 O O . ALA A 1 286 ? 27.88377 -3.52599 49.30571 1.000 43.21691 576 ALA A O 1
ATOM 2036 N N . CYS A 1 287 ? 27.14311 -5.64491 49.56054 1.000 39.00491 577 CYS A N 1
ATOM 2037 C CA . CYS A 1 287 ? 28.47776 -6.21496 49.41360 1.000 33.54930 577 CYS A CA 1
ATOM 2038 C C . CYS A 1 287 ? 29.09424 -5.83797 48.07594 1.000 37.43122 577 CYS A C 1
ATOM 2039 O O . CYS A 1 287 ? 30.30698 -5.59897 47.98396 1.000 38.74438 577 CYS A O 1
ATOM 2042 N N . CYS A 1 288 ? 28.27435 -5.78460 47.02641 1.000 28.45533 578 CYS A N 1
ATOM 2043 C CA . CYS A 1 288 ? 28.77423 -5.40735 45.71613 1.000 36.82162 578 CYS A CA 1
ATOM 2044 C C . CYS A 1 288 ? 29.20804 -3.94633 45.64489 1.000 38.51478 578 CYS A C 1
ATOM 2045 O O . CYS A 1 288 ? 29.93204 -3.58351 44.71165 1.000 37.77719 578 CYS A O 1
ATOM 2048 N N . TRP A 1 289 ? 28.79457 -3.10222 46.59440 1.000 32.00867 579 TRP A N 1
ATOM 2049 C CA . TRP A 1 289 ? 29.12179 -1.68686 46.53750 1.000 30.99303 579 TRP A CA 1
ATOM 2050 C C . TRP A 1 289 ? 30.21289 -1.30037 47.52054 1.000 38.79407 579 TRP A C 1
ATOM 2051 O O . TRP A 1 289 ? 30.32112 -0.11679 47.87938 1.000 32.43826 579 TRP A O 1
ATOM 2062 N N . ALA A 1 290 ? 31.01769 -2.26630 47.96775 1.000 37.45435 580 ALA A N 1
ATOM 2063 C CA . ALA A 1 290 ? 32.18561 -1.92632 48.77028 1.000 32.29764 580 ALA A CA 1
ATOM 2064 C C . ALA A 1 290 ? 33.12152 -1.03157 47.96840 1.000 38.06679 580 ALA A C 1
ATOM 2065 O O . ALA A 1 290 ? 33.33354 -1.23981 46.76499 1.000 34.26400 580 ALA A O 1
ATOM 2067 N N . LEU A 1 291 ? 33.68283 -0.02702 48.64771 1.000 40.60720 581 LEU A N 1
ATOM 2068 C CA . LEU A 1 291 ? 34.54863 0.93547 47.97089 1.000 37.22765 581 LEU A CA 1
ATOM 2069 C C . LEU A 1 291 ? 35.84712 0.28689 47.50797 1.000 39.63805 581 LEU A C 1
ATOM 2070 O O . LEU A 1 291 ? 36.31240 0.55010 46.39194 1.000 43.37249 581 LEU A O 1
ATOM 2075 N N . ASP A 1 292 ? 36.44910 -0.54134 48.35107 1.000 40.52886 582 ASP A N 1
ATOM 2076 C CA . ASP A 1 292 ? 37.63030 -1.32683 47.99891 1.000 48.00580 582 ASP A CA 1
ATOM 2077 C C . ASP A 1 292 ? 37.22068 -2.41635 47.01759 1.000 46.54847 582 ASP A C 1
ATOM 2078 O O . ASP A 1 292 ? 36.51625 -3.35680 47.41610 1.000 40.51229 582 ASP A O 1
ATOM 2083 N N . PRO A 1 293 ? 37.63904 -2.34987 45.75283 1.000 40.98175 583 PRO A N 1
ATOM 2084 C CA . PRO A 1 293 ? 37.19934 -3.36846 44.78916 1.000 41.25256 583 PRO A CA 1
ATOM 2085 C C . PRO A 1 293 ? 37.51114 -4.78626 45.22267 1.000 45.04421 583 PRO A C 1
ATOM 2086 O O . PRO A 1 293 ? 36.76477 -5.70982 44.87968 1.000 46.15403 583 PRO A O 1
ATOM 2090 N N . GLU A 1 294 ? 38.57126 -4.99745 45.98809 1.000 43.88100 584 GLU A N 1
ATOM 2091 C CA . GLU A 1 294 ? 38.90686 -6.36627 46.33519 1.000 40.05008 584 GLU A CA 1
ATOM 2092 C C . GLU A 1 294 ? 38.10600 -6.88663 47.51511 1.000 48.48600 584 GLU A C 1
ATOM 2093 O O . GLU A 1 294 ? 38.33020 -8.02750 47.92461 1.000 56.25924 584 GLU A O 1
ATOM 2096 N N . GLU A 1 295 ? 37.17198 -6.10579 48.06128 1.000 47.35678 585 GLU A N 1
ATOM 2097 C CA . GLU A 1 295 ? 36.25074 -6.64270 49.05684 1.000 45.27279 585 GLU A CA 1
ATOM 2098 C C . GLU A 1 295 ? 34.94192 -7.12318 48.44759 1.000 43.86156 585 GLU A C 1
ATOM 2099 O O . GLU A 1 295 ? 34.19388 -7.84783 49.10897 1.000 37.46785 585 GLU A O 1
ATOM 2105 N N . ARG A 1 296 ? 34.65243 -6.75590 47.20881 1.000 39.66416 586 ARG A N 1
ATOM 2106 C CA . ARG A 1 296 ? 33.41270 -7.18921 46.60030 1.000 39.57293 586 ARG A CA 1
ATOM 2107 C C . ARG A 1 296 ? 33.48871 -8.67431 46.24207 1.000 36.72044 586 ARG A C 1
ATOM 2108 O O . ARG A 1 296 ? 34.56284 -9.19092 45.93261 1.000 36.02955 586 ARG A O 1
ATOM 2116 N N . PRO A 1 297 ? 32.36369 -9.38044 46.27079 1.000 32.66061 587 PRO A N 1
ATOM 2117 C CA . PRO A 1 297 ? 32.37975 -10.80080 45.90426 1.000 31.59997 587 PRO A CA 1
ATOM 2118 C C . PRO A 1 297 ? 32.66148 -10.99026 44.42183 1.000 39.66029 587 PRO A C 1
ATOM 2119 O O . PRO A 1 297 ? 32.55723 -10.06465 43.61065 1.000 28.86602 587 PRO A O 1
ATOM 2123 N N . LYS A 1 298 ? 33.00991 -12.22824 44.07501 1.000 36.31379 588 LYS A N 1
ATOM 2124 C CA . LYS A 1 298 ? 33.10694 -12.64352 42.68577 1.000 35.41892 588 LYS A CA 1
ATOM 2125 C C . LYS A 1 298 ? 31.76125 -13.16127 42.19509 1.000 40.67575 588 LYS A C 1
ATOM 2126 O O . LYS A 1 298 ? 30.95053 -13.67275 42.97640 1.000 41.09639 588 LYS A O 1
ATOM 2132 N N . PHE A 1 299 ? 31.53223 -13.03543 40.88188 1.000 35.28121 589 PHE A N 1
ATOM 2133 C CA . PHE A 1 299 ? 30.26716 -13.50031 40.31560 1.000 35.70666 589 PHE A CA 1
ATOM 2134 C C . PHE A 1 299 ? 30.00012 -14.96712 40.66631 1.000 36.65155 589 PHE A C 1
ATOM 2135 O O . PHE A 1 299 ? 28.84959 -15.35752 40.90533 1.000 35.12833 589 PHE A O 1
ATOM 2143 N N . GLN A 1 300 ? 31.05149 -15.79116 40.72501 1.000 34.10462 590 GLN A N 1
ATOM 2144 C CA . GLN A 1 300 ? 30.85560 -17.19267 41.08202 1.000 28.96601 590 GLN A CA 1
ATOM 2145 C C . GLN A 1 300 ? 30.32176 -17.33970 42.50455 1.000 37.45361 590 GLN A C 1
ATOM 2146 O O . GLN A 1 300 ? 29.42594 -18.15706 42.75301 1.000 38.33334 590 GLN A O 1
ATOM 2149 N N . GLN A 1 301 ? 30.85404 -16.56292 43.45536 1.000 33.45051 591 GLN A N 1
ATOM 2150 C CA . GLN A 1 301 ? 30.28469 -16.58138 44.79948 1.000 29.66487 591 GLN A CA 1
ATOM 2151 C C . GLN A 1 301 ? 28.85475 -16.05539 44.78235 1.000 45.54364 591 GLN A C 1
ATOM 2152 O O . GLN A 1 301 ? 27.99208 -16.53976 45.52863 1.000 46.67391 591 GLN A O 1
ATOM 2158 N N . LEU A 1 302 ? 28.58720 -15.05594 43.93902 1.000 31.52050 592 LEU A N 1
ATOM 2159 C CA . LEU A 1 302 ? 27.22595 -14.55675 43.79377 1.000 28.86384 592 LEU A CA 1
ATOM 2160 C C . LEU A 1 302 ? 26.28834 -15.64296 43.26889 1.000 33.54879 592 LEU A C 1
ATOM 2161 O O . LEU A 1 302 ? 25.19486 -15.84408 43.81338 1.000 34.12790 592 LEU A O 1
ATOM 2166 N N . VAL A 1 303 ? 26.70147 -16.36905 42.21922 1.000 36.48010 593 VAL A N 1
ATOM 2167 C CA . VAL A 1 303 ? 25.88311 -17.48439 41.73081 1.000 37.18025 593 VAL A CA 1
ATOM 2168 C C . VAL A 1 303 ? 25.57424 -18.45416 42.86873 1.000 35.02614 593 VAL A C 1
ATOM 2169 O O . VAL A 1 303 ? 24.42798 -18.87524 43.06097 1.000 35.85607 593 VAL A O 1
ATOM 2173 N N . GLN A 1 304 ? 26.60001 -18.81611 43.64399 1.000 34.86046 594 GLN A N 1
ATOM 2174 C CA . GLN A 1 304 ? 26.40263 -19.78173 44.71482 1.000 29.44875 594 GLN A CA 1
ATOM 2175 C C . GLN A 1 304 ? 25.41103 -19.25292 45.73494 1.000 30.43804 594 GLN A C 1
ATOM 2176 O O . GLN A 1 304 ? 24.50145 -19.96576 46.16038 1.000 33.89675 594 GLN A O 1
ATOM 2179 N N . CYS A 1 305 ? 25.54371 -17.98478 46.09601 1.000 38.26757 595 CYS A N 1
ATOM 2180 C CA . CYS A 1 305 ? 24.76807 -17.44020 47.19629 1.000 29.93237 595 CYS A CA 1
ATOM 2181 C C . CYS A 1 305 ? 23.31275 -17.23791 46.79127 1.000 33.56173 595 CYS A C 1
ATOM 2182 O O . CYS A 1 305 ? 22.39343 -17.69683 47.48074 1.000 34.55122 595 CYS A O 1
ATOM 2185 N N . LEU A 1 306 ? 23.08977 -16.55998 45.66330 1.000 34.79272 596 LEU A N 1
ATOM 2186 C CA . LEU A 1 306 ? 21.73975 -16.34690 45.15328 1.000 30.66226 596 LEU A CA 1
ATOM 2187 C C . LEU A 1 306 ? 21.01976 -17.66317 44.89000 1.000 34.41605 596 LEU A C 1
ATOM 2188 O O . LEU A 1 306 ? 19.79815 -17.74168 45.05600 1.000 39.23261 596 LEU A O 1
ATOM 2193 N N . THR A 1 307 ? 21.74619 -18.69637 44.45385 1.000 37.46050 597 THR A N 1
ATOM 2194 C CA . THR A 1 307 ? 21.14647 -20.02562 44.33505 1.000 31.96437 597 THR A CA 1
ATOM 2195 C C . THR A 1 307 ? 20.57708 -20.48460 45.66669 1.000 31.65523 597 THR A C 1
ATOM 2196 O O . THR A 1 307 ? 19.41236 -20.89287 45.74347 1.000 37.08812 597 THR A O 1
ATOM 2200 N N . GLU A 1 308 ? 21.39253 -20.42933 46.72831 1.000 33.87358 598 GLU A N 1
ATOM 2201 C CA . GLU A 1 308 ? 20.89666 -20.68067 48.08394 1.000 38.71962 598 GLU A CA 1
ATOM 2202 C C . GLU A 1 308 ? 19.66397 -19.82754 48.38068 1.000 36.37955 598 GLU A C 1
ATOM 2203 O O . GLU A 1 308 ? 18.67107 -20.31872 48.92166 1.000 38.79067 598 GLU A O 1
ATOM 2206 N N . PHE A 1 309 ? 19.71237 -18.54290 48.01334 1.000 29.11261 599 PHE A N 1
ATOM 2207 C CA . PHE A 1 309 ? 18.61004 -17.62735 48.29566 1.000 37.43414 599 PHE A CA 1
ATOM 2208 C C . PHE A 1 309 ? 17.33903 -18.06865 47.59278 1.000 36.19547 599 PHE A C 1
ATOM 2209 O O . PHE A 1 309 ? 16.22978 -17.90286 48.11583 1.000 33.10637 599 PHE A O 1
ATOM 2217 N N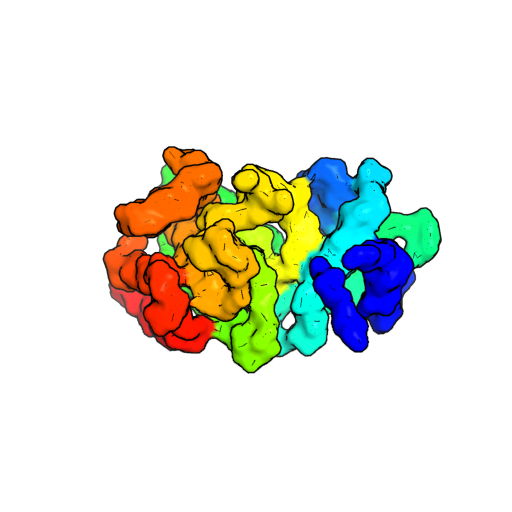 . HIS A 1 310 ? 17.48518 -18.62263 46.39720 1.000 28.46053 600 HIS A N 1
ATOM 2218 C CA . HIS A 1 310 ? 16.32347 -19.01887 45.62094 1.000 34.42023 600 HIS A CA 1
ATOM 2219 C C . HIS A 1 310 ? 15.48542 -20.05434 46.36386 1.00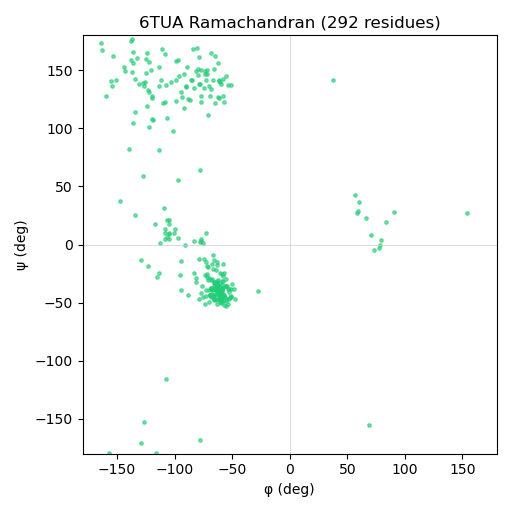0 38.52455 600 HIS A C 1
ATOM 2220 O O . HIS A 1 310 ? 14.26582 -19.90081 46.49202 1.000 34.63201 600 HIS A O 1
ATOM 2227 N N . ALA A 1 311 ? 16.12177 -21.12051 46.86068 1.000 29.60122 601 ALA A N 1
ATOM 2228 C CA . ALA A 1 311 ? 15.38872 -22.08309 47.67447 1.000 30.35721 601 ALA A CA 1
ATOM 2229 C C . ALA A 1 311 ? 14.78657 -21.41015 48.90613 1.000 35.17981 601 ALA A C 1
ATOM 2230 O O . ALA A 1 311 ? 13.60741 -21.61068 49.21422 1.000 38.83051 601 ALA A O 1
ATOM 2232 N N . ALA A 1 312 ? 15.56595 -20.55687 49.58455 1.000 31.47700 602 ALA A N 1
ATOM 2233 C CA . ALA A 1 312 ? 15.11497 -19.93512 50.82941 1.000 33.08824 602 ALA A CA 1
ATOM 2234 C C . ALA A 1 312 ? 13.88510 -19.05446 50.61805 1.000 39.23813 602 ALA A C 1
ATOM 2235 O O . ALA A 1 312 ? 12.96184 -19.04780 51.44517 1.000 38.13255 602 ALA A O 1
ATOM 2237 N N . LEU A 1 313 ? 13.86772 -18.28707 49.52538 1.000 37.39789 603 LEU A N 1
ATOM 2238 C CA . LEU A 1 313 ? 12.73248 -17.43448 49.21770 1.000 31.88944 603 LEU A CA 1
ATOM 2239 C C . LEU A 1 313 ? 11.52015 -18.22732 48.76100 1.000 30.50363 603 LEU A C 1
ATOM 2240 O O . LEU A 1 313 ? 10.40251 -17.70384 48.79501 1.000 33.02623 603 LEU A O 1
ATOM 2245 N N . GLY A 1 314 ? 11.70345 -19.47384 48.33880 1.000 37.41897 604 GLY A N 1
ATOM 2246 C CA . GLY A 1 314 ? 10.55204 -20.32564 48.11292 1.000 30.58087 604 GLY A CA 1
ATOM 2247 C C . GLY A 1 314 ? 9.90477 -20.78447 49.40835 1.000 31.43410 604 GLY A C 1
ATOM 2248 O O . GLY A 1 314 ? 8.68147 -20.76294 49.53814 1.000 31.81637 604 GLY A O 1
ATOM 2249 N N . ALA A 1 315 ? 10.71597 -21.19816 50.38415 1.000 32.64538 605 ALA A N 1
ATOM 2250 C CA . ALA A 1 315 ? 10.19893 -21.73354 51.63783 1.000 32.74632 605 ALA A CA 1
ATOM 2251 C C . ALA A 1 315 ? 9.78588 -20.63914 52.62500 1.000 38.55073 605 ALA A C 1
ATOM 2252 O O . ALA A 1 315 ? 8.91079 -20.87417 53.46146 1.000 41.81065 605 ALA A O 1
ATOM 2254 N N . TYR A 1 316 ? 10.40228 -19.45678 52.57524 1.000 32.35093 606 TYR A N 1
ATOM 2255 C CA . TYR A 1 316 ? 10.14869 -18.40281 53.56522 1.000 38.52718 606 TYR A CA 1
ATOM 2256 C C . TYR A 1 316 ? 9.67961 -17.15536 52.83568 1.000 37.96152 606 TYR A C 1
ATOM 2257 O O . TYR A 1 316 ? 10.48681 -16.42231 52.25779 1.000 46.83238 606 TYR A O 1
ATOM 2266 N N . VAL A 1 317 ? 8.37264 -16.94033 52.85453 1.000 42.27287 607 VAL A N 1
ATOM 2267 C CA . VAL A 1 317 ? 7.73909 -15.91427 52.05461 1.000 46.66403 607 VAL A CA 1
ATOM 2268 C C . VAL A 1 317 ? 7.72108 -14.62010 52.84739 1.000 49.41354 607 VAL A C 1
ATOM 2269 O O . VAL A 1 317 ? 7.34789 -14.62293 54.02068 1.000 55.59915 607 VAL A O 1
#

GO terms:
  GO:0060071 Wnt signaling pathway, planar cell polarity pathway (P, TAS)
  GO:0015026 coreceptor activity (F, TAS)
  GO:0007409 axonogenesis (P, TAS)
  GO:0005515 protein binding (F, IPI)
  GO:0005886 plasma membrane (C, TAS)
  GO:0007165 signal transduction (P, TAS)
  GO:0004888 transmembrane signaling receptor activity (F, IDA)
  GO:0043410 positive regulation of MAPK cascade (P, IDA)

Sequence (294 aa):
YPTLRSVTLLEAKGKVKDIAISRERITLKDVLQEGTFGRIFHGILIDEKQAFVKTVKDQASEIQVTMMLTESCKLRGLHHRNLLPITHVCIEEGEKPMVILPYMNWGNLKLFLRQCKLVEANNPQAISQQDLVHMAIQIACGMSYLARREVIHKDLAARNCVIDDTLQVKITDNALSRDLFPMDYHCLENRPVRWMALESLVNNEFSSASDVWAFGVTLWELMTLGQTPYVDIDPFEMAAYLKDGYRIAQPINCPDELFAVMACCWALDPEERPKFQQLVQCLTEFHAALGAYV

CATH classification: 1.10.510.10

Secondary structure (DSSP, 8-state):
--------HHHHHHHTGGGB--GGGEEEEEEEEE-SSEEEEEEEE---EEEEEEEE-TT--HHHHHHHHHHHTTTTT---TTB----EEE--TTS--EEEEE--TT-BHHHHHHHHHHHHHH-GGG--HHHHHHHHHHHHHHHHHHHHTT---S--SGGGEEE-TT--EEE---TTHHHHSGGG-B----B-GGG--HHHHHH----HHHHHHHHHHHHHHHHTTSPPTTTTS-GGGHHHHHHTT--PPPPTT--HHHHHHHHHHT-SSGGGSPPHHHHHHHHHHHHHHHHH--

B-factor: mean 40.74, std 12.9, range [24.25, 111.08]

Nearest PDB structures (foldseek):
  6tua-assembly1_A  TM=1.003E+00  e=4.222E-57  Homo sapiens
  6pme-assembly1_A  TM=9.130E-01  e=4.920E-23  Homo sapiens
  4ymj-assembly2_B  TM=8.814E-01  e=3.005E-23  Homo sapiens
  5fxq-assembly1_A  TM=8.834E-01  e=6.470E-23  Homo sapiens
  6pl1-assembly1_A  TM=8.332E-01  e=1.319E-22  Homo sapiens